Protein AF-A0A536BND8-F1 (afdb_monomer_lite)

pLDDT: mean 72.87, std 22.71, range [22.86, 95.06]

Sequence (206 aa):
MTRAHMMKAPVQRLLGGPPIAAGMESFAEHLARLGPAPRGNAAMISTLEASGLLGRGGAGFPVGRKWRAVAERSDARAVVLVNGAEGEPLSAKDRTLMTARPHLVLDGALLAAQSVGAEEVVLYVGSAHSGARAALSRAMAERSSTGESASWTRRPAMSPARRPPRFTLSLRRTHDRPHGRRGRSSAEFAVSRRSCRTSRPSPMRR

Radius of gyration: 19.87 Å; chains: 1; bounding box: 65×42×68 Å

Secondary structure (DSSP, 8-state):
-------------TT-SS-GGG-SPPHHHHHHHH-SPPPP-HHHHHHHHHTTPBPTTTT--BHHHHHHHHHT-SSS--EEEEEE---STT--HHHHHHHH-HHHHHHHHHHHHHHHT-SEEEEEE-TT-HHHHHHHHHHHHHHHTTT-SEEEEEEPPSSSSS---EEEEEE--SS---------------S-------PPPPPPP-

Structure (mmCIF, N/CA/C/O backbone):
data_AF-A0A536BND8-F1
#
_entry.id   AF-A0A536BND8-F1
#
loop_
_atom_site.group_PDB
_atom_site.id
_atom_site.type_symbol
_atom_site.label_atom_id
_atom_site.label_alt_id
_atom_site.label_comp_id
_atom_site.label_asym_id
_atom_site.label_entity_id
_atom_site.label_seq_id
_atom_site.pdbx_PDB_ins_code
_atom_site.Cartn_x
_atom_site.Cartn_y
_atom_site.Cartn_z
_atom_site.occupancy
_atom_site.B_iso_or_equiv
_atom_site.auth_seq_id
_atom_site.auth_comp_id
_atom_site.auth_asym_id
_atom_site.auth_atom_id
_atom_site.pdbx_PDB_model_num
ATOM 1 N N . MET A 1 1 ? -36.341 -21.657 -4.578 1.00 38.66 1 MET A N 1
ATOM 2 C CA . MET A 1 1 ? -35.268 -20.930 -3.863 1.00 38.66 1 MET A CA 1
ATOM 3 C C . MET A 1 1 ? -33.925 -21.380 -4.423 1.00 38.66 1 MET A C 1
ATOM 5 O O . MET A 1 1 ? -33.415 -22.414 -4.011 1.00 38.66 1 MET A O 1
ATOM 9 N N . THR A 1 2 ? -33.389 -20.674 -5.419 1.00 33.47 2 THR A N 1
ATOM 10 C CA . THR A 1 2 ? -32.171 -21.097 -6.130 1.00 33.47 2 THR A CA 1
ATOM 11 C C . THR A 1 2 ? -30.975 -20.345 -5.561 1.00 33.47 2 THR A C 1
ATOM 13 O O . THR A 1 2 ? -30.891 -19.123 -5.648 1.00 33.47 2 THR A O 1
ATOM 16 N N . ARG A 1 3 ? -30.073 -21.086 -4.915 1.00 42.88 3 ARG A N 1
ATOM 17 C CA . ARG A 1 3 ? -28.847 -20.588 -4.286 1.00 42.88 3 ARG A CA 1
ATOM 18 C C . ARG A 1 3 ? -27.919 -20.073 -5.391 1.00 42.88 3 ARG A C 1
ATOM 20 O O . ARG A 1 3 ? -27.315 -20.871 -6.102 1.00 42.88 3 ARG A O 1
ATOM 27 N N . ALA A 1 4 ? -27.843 -18.753 -5.562 1.00 44.00 4 ALA A N 1
ATOM 28 C CA . ALA A 1 4 ? -26.928 -18.133 -6.512 1.00 44.00 4 ALA A CA 1
ATOM 29 C C . ALA A 1 4 ? -25.489 -18.526 -6.150 1.00 44.00 4 ALA A C 1
ATOM 31 O O . ALA A 1 4 ? -24.959 -18.135 -5.108 1.00 44.00 4 ALA A O 1
ATOM 32 N N . HIS A 1 5 ? -24.873 -19.346 -7.000 1.00 44.06 5 HIS A N 1
ATOM 33 C CA . HIS A 1 5 ? -23.443 -19.604 -6.973 1.00 44.06 5 HIS A CA 1
ATOM 34 C C . HIS A 1 5 ? -22.754 -18.279 -7.304 1.00 44.06 5 HIS A C 1
ATOM 36 O O . HIS A 1 5 ? -22.688 -17.869 -8.461 1.00 44.06 5 HIS A O 1
ATOM 42 N N . MET A 1 6 ? -22.307 -17.564 -6.273 1.00 47.44 6 MET A N 1
ATOM 43 C CA . MET A 1 6 ? -21.506 -16.358 -6.431 1.00 47.44 6 MET A CA 1
ATOM 44 C C . MET A 1 6 ? -20.176 -16.801 -7.045 1.00 47.44 6 MET A C 1
ATOM 46 O O . MET A 1 6 ? -19.305 -17.325 -6.349 1.00 47.44 6 MET A O 1
ATOM 50 N N . MET A 1 7 ? -20.068 -16.691 -8.371 1.00 40.56 7 MET A N 1
ATOM 51 C CA . MET A 1 7 ? -18.851 -16.972 -9.124 1.00 40.56 7 MET A CA 1
ATOM 52 C C . MET A 1 7 ? -17.710 -16.200 -8.462 1.00 40.56 7 MET A C 1
ATOM 54 O O . MET A 1 7 ? -17.709 -14.969 -8.429 1.00 40.56 7 MET A O 1
ATOM 58 N N . LYS A 1 8 ? -16.773 -16.928 -7.851 1.00 48.09 8 LYS A N 1
ATOM 59 C CA . LYS A 1 8 ? -15.616 -16.339 -7.179 1.00 48.09 8 LYS A CA 1
ATOM 60 C C . LYS A 1 8 ? -14.780 -15.685 -8.276 1.00 48.09 8 LYS A C 1
ATOM 62 O O . LYS A 1 8 ? -14.192 -16.394 -9.089 1.00 48.09 8 LYS A O 1
ATOM 67 N N . ALA A 1 9 ? -14.789 -14.352 -8.341 1.00 54.09 9 ALA A N 1
ATOM 68 C CA . ALA A 1 9 ? -13.999 -13.615 -9.321 1.00 54.09 9 ALA A CA 1
ATOM 69 C C . ALA A 1 9 ? -12.544 -14.128 -9.299 1.00 54.09 9 ALA A C 1
ATOM 71 O O . ALA A 1 9 ? -12.023 -14.412 -8.211 1.00 54.09 9 ALA A O 1
ATOM 72 N N . PRO A 1 10 ? -11.895 -14.296 -10.466 1.00 56.75 10 PRO A N 1
ATOM 73 C CA . PRO A 1 10 ? -10.545 -14.835 -10.524 1.00 56.75 10 PRO A CA 1
ATOM 74 C C . PRO A 1 10 ? -9.618 -13.988 -9.651 1.00 56.75 10 PRO A C 1
ATOM 76 O O . PRO A 1 10 ? -9.631 -12.757 -9.708 1.00 56.75 10 PRO A O 1
ATOM 79 N N . VAL A 1 11 ? -8.820 -14.655 -8.813 1.00 60.88 11 VAL A N 1
ATOM 80 C CA . VAL A 1 11 ? -7.883 -13.978 -7.914 1.00 60.88 11 VAL A CA 1
ATOM 81 C C . VAL A 1 11 ? -6.826 -13.284 -8.768 1.00 60.88 11 VAL A C 1
ATOM 83 O O . VAL A 1 11 ? -5.919 -13.931 -9.296 1.00 60.88 11 VAL A O 1
ATOM 86 N N . GLN A 1 12 ? -6.934 -11.963 -8.907 1.00 71.75 12 GLN A N 1
ATOM 87 C CA . GLN A 1 12 ? -5.897 -11.182 -9.566 1.00 71.75 12 GLN A CA 1
ATOM 88 C C . GLN A 1 12 ? -4.603 -11.261 -8.751 1.00 71.75 12 GLN A C 1
ATOM 90 O O . GLN A 1 12 ? -4.571 -10.984 -7.549 1.00 71.75 12 GLN A O 1
ATOM 95 N N . ARG A 1 13 ? -3.512 -11.659 -9.411 1.00 83.19 13 ARG A N 1
ATOM 96 C CA . ARG A 1 13 ? -2.185 -11.683 -8.791 1.00 83.19 13 ARG A CA 1
ATOM 97 C C . ARG A 1 13 ? -1.705 -10.249 -8.583 1.00 83.19 13 ARG A C 1
ATOM 99 O O . ARG A 1 13 ? -1.825 -9.426 -9.484 1.00 83.19 13 ARG A O 1
ATOM 106 N N . LEU A 1 14 ? -1.084 -9.974 -7.432 1.00 82.31 14 LEU A N 1
ATOM 107 C CA . LEU A 1 14 ? -0.553 -8.640 -7.104 1.00 82.31 14 LEU A CA 1
ATOM 108 C C . LEU A 1 14 ? 0.469 -8.137 -8.134 1.00 82.31 14 LEU A C 1
ATOM 110 O O . LEU A 1 14 ? 0.527 -6.946 -8.406 1.00 82.31 14 LEU A O 1
ATOM 114 N N . LEU A 1 15 ? 1.249 -9.055 -8.713 1.00 84.19 15 LEU A N 1
ATOM 115 C C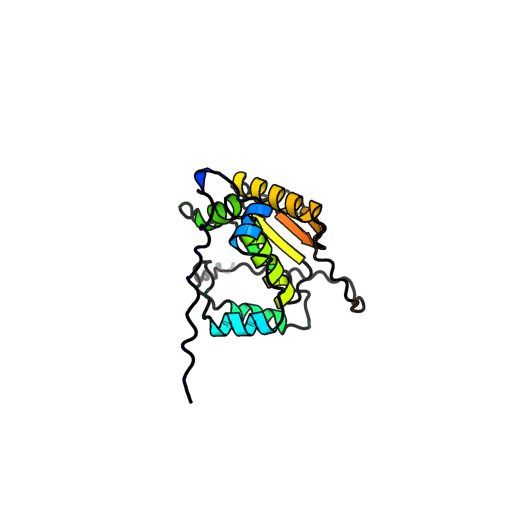A . LEU A 1 15 ? 2.223 -8.776 -9.772 1.00 84.19 15 LEU A CA 1
ATOM 116 C C . LEU A 1 15 ? 1.681 -9.079 -11.180 1.00 84.19 15 LEU A C 1
ATOM 118 O O . LEU A 1 15 ? 2.457 -9.181 -12.124 1.00 84.19 15 LEU A O 1
ATOM 122 N N . GLY A 1 16 ? 0.363 -9.243 -11.336 1.00 82.00 16 GLY A N 1
ATOM 123 C CA . GLY A 1 16 ? -0.272 -9.295 -12.655 1.00 82.00 16 GLY A CA 1
ATOM 124 C C . GLY A 1 16 ? -0.124 -7.968 -13.411 1.00 82.00 16 GLY A C 1
ATOM 125 O O . GLY A 1 16 ? 0.305 -6.964 -12.838 1.00 82.00 16 GLY A O 1
ATOM 126 N N . GLY A 1 17 ? -0.460 -7.954 -14.701 1.00 81.62 17 GLY A N 1
ATOM 127 C CA . GLY A 1 17 ? -0.286 -6.787 -15.579 1.00 81.62 17 GLY A CA 1
ATOM 128 C C . GLY A 1 17 ? 0.979 -6.867 -16.446 1.00 81.62 17 GLY A C 1
ATOM 129 O O . GLY A 1 17 ? 1.447 -7.981 -16.695 1.00 81.62 17 GLY A O 1
ATOM 130 N N . PRO A 1 18 ? 1.530 -5.724 -16.905 1.00 81.94 18 PRO A N 1
ATOM 131 C CA . PRO A 1 18 ? 2.700 -5.687 -17.788 1.00 81.94 18 PRO A CA 1
ATOM 132 C C . PRO A 1 18 ? 3.888 -6.488 -17.229 1.00 81.94 18 PRO A C 1
ATOM 134 O O . PRO A 1 18 ? 4.050 -6.542 -16.009 1.00 81.94 18 PRO A O 1
ATOM 137 N N . PRO A 1 19 ? 4.752 -7.101 -18.053 1.00 84.88 19 PRO A N 1
ATOM 138 C CA . PRO A 1 19 ? 5.919 -7.823 -17.547 1.00 84.88 19 PRO A CA 1
ATOM 139 C C . PRO A 1 19 ? 6.717 -6.971 -16.552 1.00 84.88 19 PRO A C 1
ATOM 141 O O . PRO A 1 19 ? 6.944 -5.794 -16.802 1.00 84.88 19 PRO A O 1
ATOM 144 N N . ILE A 1 20 ? 7.181 -7.546 -15.435 1.00 84.75 20 ILE A N 1
ATOM 145 C CA . ILE A 1 20 ? 7.978 -6.797 -14.437 1.00 84.75 20 ILE A CA 1
ATOM 146 C C . ILE A 1 20 ? 9.221 -6.164 -15.091 1.00 84.75 20 ILE A C 1
ATOM 148 O O . ILE A 1 20 ? 9.635 -5.072 -14.712 1.00 84.75 20 ILE A O 1
ATOM 152 N N . ALA A 1 21 ? 9.773 -6.823 -16.116 1.00 84.25 21 ALA A N 1
ATOM 153 C CA . ALA A 1 21 ? 10.887 -6.324 -16.918 1.00 84.25 21 ALA A CA 1
ATOM 154 C C . ALA A 1 21 ? 10.562 -5.048 -17.721 1.00 84.25 21 ALA A C 1
ATOM 156 O O . ALA A 1 21 ? 11.474 -4.286 -18.018 1.00 84.25 21 ALA A O 1
ATOM 157 N N . ALA A 1 22 ? 9.286 -4.785 -18.032 1.00 83.94 22 ALA A N 1
ATOM 158 C CA . ALA A 1 22 ? 8.846 -3.541 -18.669 1.00 83.94 22 ALA A CA 1
ATOM 159 C C . ALA A 1 22 ? 8.885 -2.338 -17.704 1.00 83.94 22 ALA A C 1
ATOM 161 O O . ALA A 1 22 ? 8.749 -1.194 -18.128 1.00 83.94 22 ALA A O 1
ATOM 162 N N . GLY A 1 23 ? 9.112 -2.589 -16.410 1.00 87.00 23 GLY A N 1
ATOM 163 C CA . GLY A 1 23 ? 9.270 -1.568 -15.388 1.00 87.00 23 GLY A CA 1
ATOM 164 C C . GLY A 1 23 ? 7.995 -1.296 -14.594 1.00 87.00 23 GLY A C 1
ATOM 165 O O . GLY A 1 23 ? 7.163 -2.176 -14.357 1.00 87.00 23 GLY A O 1
ATOM 166 N N . MET A 1 24 ? 7.902 -0.064 -14.097 1.00 92.56 24 MET A N 1
ATOM 167 C CA . MET A 1 24 ? 6.784 0.413 -13.288 1.00 92.56 24 MET A CA 1
ATOM 168 C C . MET A 1 24 ? 5.509 0.504 -14.137 1.00 92.56 24 MET A C 1
ATOM 170 O O . MET A 1 24 ? 5.522 1.153 -15.176 1.00 92.56 24 MET A O 1
ATOM 174 N N . GLU A 1 25 ? 4.410 -0.077 -13.656 1.00 94.19 25 GLU A N 1
ATOM 175 C CA . GLU A 1 25 ? 3.068 0.164 -14.206 1.00 94.19 25 GLU A CA 1
ATOM 176 C C . GLU A 1 25 ? 2.694 1.641 -14.034 1.00 94.19 25 GLU A C 1
ATOM 178 O O . GLU A 1 25 ? 2.747 2.153 -12.913 1.00 94.19 25 GLU A O 1
ATOM 183 N N . SER A 1 26 ? 2.316 2.306 -15.127 1.00 94.44 26 SER A N 1
ATOM 184 C CA . SER A 1 26 ? 1.811 3.683 -15.114 1.00 94.44 26 SER A CA 1
ATOM 185 C C . SER A 1 26 ? 0.396 3.768 -14.545 1.00 94.44 26 SER A C 1
ATOM 187 O O . SER A 1 26 ? -0.341 2.777 -14.492 1.00 94.44 26 SER A O 1
ATOM 189 N N . PHE A 1 27 ? -0.035 4.970 -14.159 1.00 93.88 27 PHE A N 1
ATOM 190 C CA . PHE A 1 27 ? -1.378 5.148 -13.611 1.00 93.88 27 PHE A CA 1
ATOM 191 C C . PHE A 1 27 ? -2.484 4.789 -14.615 1.00 93.88 27 PHE A C 1
ATOM 193 O O . PHE A 1 27 ? -3.493 4.197 -14.236 1.00 93.88 27 PHE A O 1
ATOM 200 N N . ALA A 1 28 ? -2.283 5.082 -15.902 1.00 92.69 28 ALA A N 1
ATOM 201 C CA . ALA A 1 28 ? -3.243 4.746 -16.950 1.00 92.69 28 ALA A CA 1
ATOM 202 C C . ALA A 1 28 ? -3.387 3.225 -17.134 1.00 92.69 28 ALA A C 1
ATOM 204 O O . ALA A 1 28 ? -4.504 2.713 -17.162 1.00 92.69 2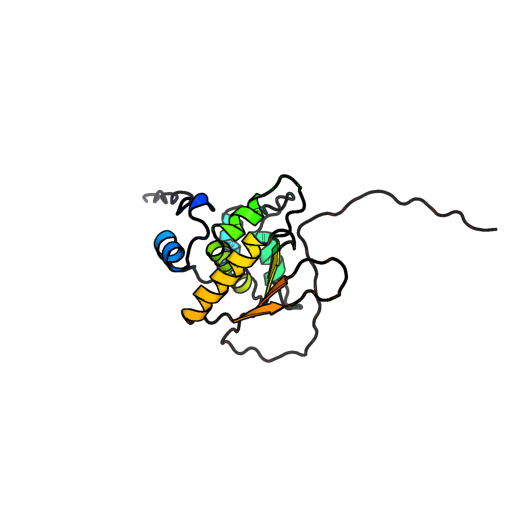8 ALA A O 1
ATOM 205 N N . GLU A 1 29 ? -2.272 2.490 -17.192 1.00 93.06 29 GLU A N 1
ATOM 206 C CA . GLU A 1 29 ? -2.282 1.021 -17.284 1.00 93.06 29 GLU A CA 1
ATOM 207 C C . GLU A 1 29 ? -2.912 0.383 -16.045 1.00 93.06 29 GLU A C 1
ATOM 209 O O . GLU A 1 29 ? -3.678 -0.576 -16.144 1.00 93.06 29 GLU A O 1
ATOM 214 N N . HIS A 1 30 ? -2.624 0.946 -14.872 1.00 93.69 30 HIS A N 1
ATOM 215 C CA . HIS A 1 30 ? -3.216 0.524 -13.615 1.00 93.69 30 HIS A CA 1
ATOM 216 C C . HIS A 1 30 ? -4.748 0.632 -13.637 1.00 93.69 30 HIS A C 1
ATOM 218 O O . HIS A 1 30 ? -5.438 -0.340 -13.321 1.00 93.69 30 HIS A O 1
ATOM 224 N N . LEU A 1 31 ? -5.278 1.784 -14.061 1.00 92.56 31 LEU A N 1
ATOM 225 C CA . LEU A 1 31 ? -6.719 2.007 -14.197 1.00 92.56 31 LEU A CA 1
ATOM 226 C C . LEU A 1 31 ? -7.336 1.121 -15.281 1.00 92.56 31 LEU A C 1
ATOM 228 O O . LEU A 1 31 ? -8.421 0.587 -15.076 1.00 92.56 31 LEU A O 1
ATOM 232 N N . ALA A 1 32 ? -6.650 0.911 -16.405 1.00 91.94 32 ALA A N 1
ATOM 233 C CA . ALA A 1 32 ? -7.122 0.004 -17.448 1.00 91.94 32 ALA A CA 1
ATOM 234 C C . ALA A 1 32 ? -7.232 -1.446 -16.942 1.00 91.94 32 ALA A C 1
ATOM 236 O O . ALA A 1 32 ? -8.139 -2.176 -17.333 1.00 91.94 32 ALA A O 1
ATOM 237 N N . ARG A 1 33 ? -6.327 -1.866 -16.046 1.00 90.38 33 ARG A N 1
ATOM 238 C CA . ARG A 1 33 ? -6.286 -3.233 -15.510 1.00 90.38 33 ARG A CA 1
ATOM 239 C C . ARG A 1 33 ? -7.238 -3.476 -14.339 1.00 90.38 33 ARG A C 1
ATOM 241 O O . ARG A 1 33 ? -7.814 -4.560 -14.246 1.00 90.38 33 ARG A O 1
ATOM 248 N N . LEU A 1 34 ? -7.325 -2.534 -13.402 1.00 91.06 34 LEU A N 1
ATOM 249 C CA . LEU A 1 34 ? -8.044 -2.703 -12.132 1.00 91.06 34 LEU A CA 1
ATOM 250 C C . LEU A 1 34 ? -9.276 -1.809 -11.990 1.00 91.06 34 LEU A C 1
ATOM 252 O O . LEU A 1 34 ? -10.081 -2.035 -11.087 1.00 91.06 34 LEU A O 1
ATOM 256 N N . GLY A 1 35 ? -9.438 -0.825 -12.870 1.00 91.62 35 GLY A N 1
ATOM 257 C CA . GLY A 1 35 ? -10.399 0.251 -12.685 1.00 91.62 35 GLY A CA 1
ATOM 258 C C . GLY A 1 35 ? -9.979 1.225 -11.577 1.00 91.62 35 GLY A C 1
ATOM 259 O O . GLY A 1 35 ? -8.900 1.098 -10.990 1.00 91.62 35 GLY A O 1
ATOM 260 N N . PRO A 1 36 ? -10.824 2.225 -11.280 1.00 90.00 36 PRO A N 1
ATOM 261 C CA . PRO A 1 36 ? -10.612 3.103 -10.139 1.00 90.00 36 PRO A CA 1
ATOM 262 C C . PRO A 1 36 ? -10.720 2.319 -8.828 1.00 90.00 36 PRO A C 1
ATOM 264 O O . PRO A 1 36 ? -11.582 1.451 -8.669 1.00 90.00 36 PRO A O 1
ATOM 267 N N . ALA A 1 37 ? -9.877 2.667 -7.858 1.00 87.50 37 ALA A N 1
ATOM 268 C CA . ALA A 1 37 ? -9.948 2.068 -6.536 1.00 87.50 37 ALA A CA 1
ATOM 269 C C . ALA A 1 37 ? -11.317 2.326 -5.880 1.00 87.50 37 ALA A C 1
ATOM 271 O O . ALA A 1 37 ? -11.857 3.436 -5.981 1.00 87.50 37 ALA A O 1
ATOM 272 N N . PRO A 1 38 ? -11.877 1.341 -5.156 1.00 87.25 38 PRO A N 1
ATOM 273 C CA . PRO A 1 38 ? -13.058 1.590 -4.348 1.00 87.25 38 PRO A CA 1
ATOM 274 C C . PRO A 1 38 ? -12.753 2.638 -3.268 1.00 87.25 38 PRO A C 1
ATOM 276 O O . PRO A 1 38 ? -11.603 2.864 -2.890 1.00 87.25 38 PRO A O 1
ATOM 279 N N . ARG A 1 39 ? -13.794 3.274 -2.728 1.00 85.31 39 ARG A N 1
ATOM 280 C CA . ARG A 1 39 ? -13.649 4.140 -1.550 1.00 85.31 39 ARG A CA 1
ATOM 281 C C . ARG A 1 39 ? -13.641 3.292 -0.281 1.00 85.31 39 ARG A C 1
ATOM 283 O O . ARG A 1 39 ? -14.488 2.417 -0.110 1.00 85.31 39 ARG A O 1
ATOM 290 N N . GLY A 1 40 ? -12.696 3.560 0.613 1.00 85.06 40 GLY A N 1
ATOM 291 C CA . GLY A 1 40 ? -12.620 2.901 1.912 1.00 85.06 40 GLY A CA 1
ATOM 292 C C . GLY A 1 40 ? -13.705 3.431 2.846 1.00 85.06 40 GLY A C 1
ATOM 293 O O . GLY A 1 40 ? -14.019 4.620 2.854 1.00 85.06 40 GLY A O 1
ATOM 294 N N . ASN A 1 41 ? -14.295 2.544 3.637 1.00 88.25 41 ASN A N 1
ATOM 295 C CA . ASN A 1 41 ? -15.328 2.874 4.614 1.00 88.25 41 ASN A CA 1
ATOM 296 C C . ASN A 1 41 ? -15.319 1.838 5.749 1.00 88.25 41 ASN A C 1
ATOM 298 O O . ASN A 1 41 ? -14.576 0.858 5.699 1.00 88.25 41 ASN A O 1
ATOM 302 N N . ALA A 1 42 ? -16.157 2.031 6.768 1.00 86.81 42 ALA A N 1
ATOM 303 C CA . ALA A 1 42 ? -16.244 1.090 7.885 1.00 86.81 42 ALA A CA 1
ATOM 304 C C . ALA A 1 42 ? -16.632 -0.337 7.439 1.00 86.81 42 ALA A C 1
ATOM 306 O O . ALA A 1 42 ? -16.134 -1.310 8.002 1.00 86.81 42 ALA A O 1
ATOM 307 N N . ALA A 1 43 ? -17.449 -0.481 6.386 1.00 91.94 43 ALA A N 1
ATOM 308 C CA . ALA A 1 43 ? -17.850 -1.788 5.861 1.00 91.94 43 ALA A CA 1
ATOM 309 C C . ALA A 1 43 ? -16.669 -2.586 5.276 1.00 91.94 43 ALA A C 1
ATOM 311 O O . ALA A 1 43 ? -16.686 -3.816 5.318 1.00 91.94 43 ALA A O 1
ATOM 312 N N . MET A 1 44 ? -15.601 -1.916 4.822 1.00 93.25 44 MET A N 1
ATOM 313 C CA . MET A 1 44 ? -14.358 -2.570 4.395 1.00 93.25 44 MET A CA 1
ATOM 314 C C . MET A 1 44 ? -13.755 -3.444 5.501 1.00 93.25 44 MET A C 1
ATOM 316 O O . MET A 1 44 ? -13.217 -4.512 5.217 1.00 93.25 44 MET A O 1
ATOM 320 N N . ILE A 1 45 ? -13.862 -3.029 6.768 1.00 93.12 45 ILE A N 1
ATOM 321 C CA . ILE A 1 45 ? -13.333 -3.797 7.904 1.00 93.12 45 ILE A CA 1
ATOM 322 C C . ILE A 1 45 ? -14.070 -5.133 8.021 1.00 93.12 45 ILE A C 1
ATOM 324 O O . ILE A 1 45 ? -13.430 -6.176 8.141 1.00 93.12 45 ILE A O 1
ATOM 328 N N . SER A 1 46 ? -15.399 -5.119 7.908 1.00 93.81 46 SER A N 1
ATOM 329 C CA . SER A 1 46 ? -16.215 -6.338 7.917 1.00 93.81 46 SER A CA 1
ATOM 330 C C . SER A 1 46 ? -15.885 -7.255 6.737 1.00 93.81 46 SER A C 1
ATOM 332 O O . SER A 1 46 ? -15.729 -8.460 6.924 1.00 93.81 46 SER A O 1
ATOM 334 N N . THR A 1 47 ? -15.678 -6.695 5.541 1.00 93.94 47 THR A N 1
ATOM 335 C CA . THR A 1 47 ? -15.220 -7.456 4.365 1.00 93.94 47 THR A CA 1
ATOM 336 C C . THR A 1 47 ? -13.859 -8.115 4.606 1.00 93.94 47 THR A C 1
ATOM 338 O O . THR A 1 47 ? -13.665 -9.286 4.276 1.00 93.94 47 THR A O 1
ATOM 341 N N . LEU A 1 48 ? -12.911 -7.396 5.216 1.00 93.44 48 LEU A N 1
ATOM 342 C CA . LEU A 1 48 ? -11.579 -7.920 5.528 1.00 93.44 48 LEU A CA 1
ATOM 343 C C . LEU A 1 48 ? -11.628 -9.068 6.534 1.00 93.44 48 LEU A C 1
ATOM 345 O O . LEU A 1 48 ? -10.879 -10.034 6.392 1.00 93.44 48 LEU A O 1
ATOM 349 N N . GLU A 1 49 ? -12.508 -9.002 7.525 1.00 93.88 49 GLU A N 1
ATOM 350 C CA . GLU A 1 49 ? -12.693 -10.101 8.469 1.00 93.88 49 GLU A CA 1
ATOM 351 C C . GLU A 1 49 ? -13.347 -11.318 7.836 1.00 93.88 49 GLU A C 1
ATOM 353 O O . GLU A 1 49 ? -12.826 -12.421 7.992 1.00 93.88 49 GLU A O 1
ATOM 358 N N . ALA A 1 50 ? -14.415 -11.118 7.060 1.00 94.94 50 ALA A N 1
ATOM 359 C CA . ALA A 1 50 ? -15.069 -12.196 6.327 1.00 94.94 50 ALA A CA 1
ATOM 360 C C . ALA A 1 50 ? -14.111 -12.883 5.336 1.00 94.94 50 ALA A C 1
ATOM 362 O O . ALA A 1 50 ? -14.220 -14.082 5.093 1.00 94.94 50 ALA A O 1
ATOM 363 N N . SER A 1 51 ? -13.141 -12.142 4.786 1.00 93.88 51 SER A N 1
ATOM 364 C CA . SER A 1 51 ? -12.132 -12.692 3.874 1.00 93.88 51 SER A CA 1
ATOM 365 C C . SER A 1 51 ? -11.078 -13.573 4.554 1.00 93.88 51 SER A C 1
ATOM 367 O O . SER A 1 51 ? -10.379 -14.318 3.869 1.00 93.88 51 SER A O 1
ATOM 369 N N . GLY A 1 52 ? -10.905 -13.459 5.877 1.00 92.62 52 GLY A N 1
ATOM 370 C CA . GLY A 1 52 ? -9.829 -14.140 6.601 1.00 92.62 52 GLY A CA 1
ATOM 371 C C . GLY A 1 52 ? -8.4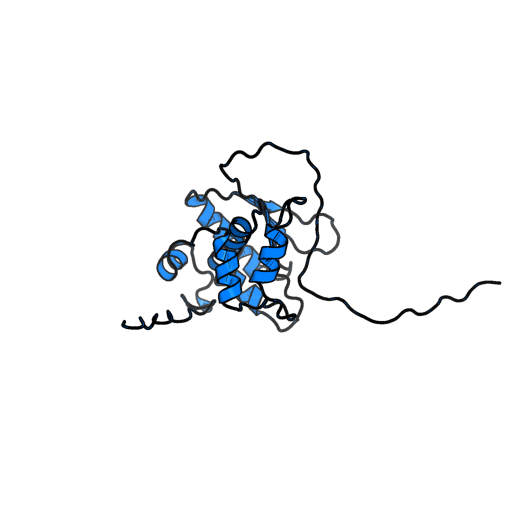18 -13.653 6.239 1.00 92.62 52 GLY A C 1
ATOM 372 O O . GLY A 1 52 ? -7.447 -14.379 6.450 1.00 92.62 52 GLY A O 1
ATOM 373 N N . LEU A 1 53 ? -8.269 -12.445 5.674 1.00 92.00 53 LEU A N 1
ATOM 374 C CA . LEU A 1 53 ? -6.971 -11.937 5.227 1.00 92.00 53 LEU A CA 1
ATOM 375 C C . LEU A 1 53 ? -5.975 -11.828 6.391 1.00 92.00 53 LEU A C 1
ATOM 377 O O . LEU A 1 53 ? -6.197 -11.107 7.367 1.00 92.00 53 LEU A O 1
ATOM 381 N N . LEU A 1 54 ? -4.827 -12.489 6.237 1.00 92.06 54 LEU A N 1
ATOM 382 C CA . LEU A 1 54 ? -3.727 -12.458 7.199 1.00 92.06 54 LEU A CA 1
ATOM 383 C C . LEU A 1 54 ? -2.627 -11.477 6.778 1.00 92.06 54 LEU A C 1
ATOM 385 O O . LEU A 1 54 ? -2.316 -11.310 5.593 1.00 92.06 54 LEU A O 1
ATOM 389 N N . GLY A 1 55 ? -1.991 -10.855 7.769 1.00 87.00 55 GLY A N 1
ATOM 390 C CA . GLY A 1 55 ? -0.852 -9.968 7.566 1.00 87.00 55 GLY A CA 1
ATOM 391 C C . GLY A 1 55 ? 0.372 -10.702 7.005 1.00 87.00 55 GLY A C 1
ATOM 392 O O . GLY A 1 55 ? 0.760 -11.763 7.487 1.00 87.00 55 GLY A O 1
ATOM 393 N N . ARG A 1 56 ? 1.040 -10.093 6.016 1.00 85.56 56 ARG A N 1
ATOM 394 C CA . ARG A 1 56 ? 2.187 -10.682 5.290 1.00 85.56 56 ARG A CA 1
ATOM 395 C C . ARG A 1 56 ? 3.565 -10.425 5.928 1.00 85.56 56 ARG A C 1
ATOM 397 O O . ARG A 1 56 ? 4.589 -10.758 5.333 1.00 85.56 56 ARG A O 1
ATOM 404 N N . GLY A 1 57 ? 3.592 -9.873 7.144 1.00 74.06 57 GLY A N 1
ATOM 405 C CA . GLY A 1 57 ? 4.805 -9.538 7.909 1.00 74.06 57 GLY A CA 1
ATOM 406 C C . GLY A 1 57 ? 5.347 -10.659 8.809 1.00 74.06 57 GLY A C 1
ATOM 407 O O . GLY A 1 57 ? 6.054 -10.373 9.766 1.00 74.06 57 GLY A O 1
ATOM 408 N N . GLY A 1 58 ? 4.963 -11.918 8.571 1.00 75.81 58 GLY A N 1
ATOM 409 C CA . GLY A 1 58 ? 5.485 -13.096 9.284 1.00 75.81 58 GLY A CA 1
ATOM 410 C C . GLY A 1 58 ? 4.683 -13.543 10.512 1.00 75.81 58 GLY A C 1
ATOM 411 O O . GLY A 1 58 ? 4.639 -14.730 10.795 1.00 75.81 58 GLY A O 1
ATOM 412 N N . ALA A 1 59 ? 3.978 -12.636 11.197 1.00 81.69 59 ALA A N 1
ATOM 413 C CA . ALA A 1 59 ? 3.141 -12.992 12.355 1.00 81.69 59 ALA A CA 1
ATOM 414 C C . ALA A 1 59 ? 1.734 -13.507 11.990 1.00 81.69 59 ALA A C 1
ATOM 416 O O . ALA A 1 59 ? 1.003 -13.949 12.869 1.00 81.69 59 ALA A O 1
ATOM 417 N N . GLY A 1 60 ? 1.31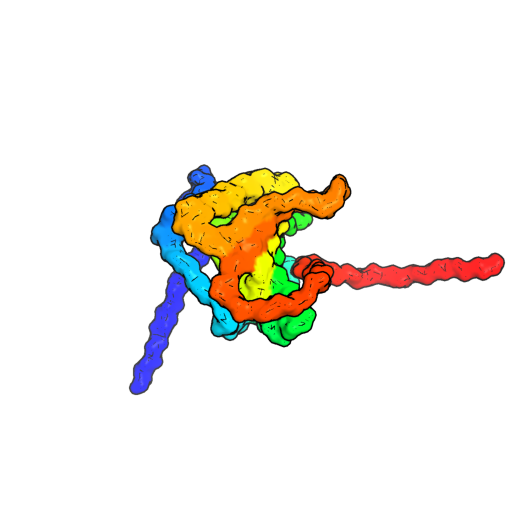2 -13.379 10.725 1.00 84.50 60 GLY A N 1
ATOM 418 C CA . GLY A 1 60 ? 0.013 -13.881 10.261 1.00 84.50 60 GLY A CA 1
ATOM 419 C C . GLY A 1 60 ? -1.211 -13.266 10.953 1.00 84.50 60 GLY A C 1
ATOM 420 O O . GLY A 1 60 ? -2.273 -13.870 10.944 1.00 84.50 60 GLY A O 1
ATOM 421 N N . PHE A 1 61 ? -1.094 -12.085 11.567 1.00 89.81 61 PHE A N 1
ATOM 422 C CA . PHE A 1 61 ? -2.201 -11.492 12.325 1.00 89.81 61 PHE A CA 1
ATOM 423 C C . PHE A 1 61 ? -3.388 -11.119 11.406 1.00 89.81 61 PHE A C 1
ATOM 425 O O . PHE A 1 61 ? -3.139 -10.521 10.352 1.00 89.81 61 PHE A O 1
ATOM 432 N N . PRO A 1 62 ? -4.654 -11.398 11.784 1.00 94.56 62 PRO A N 1
ATOM 433 C CA . PRO A 1 62 ? -5.826 -11.049 10.976 1.00 94.56 62 PRO A CA 1
ATOM 434 C C . PRO A 1 62 ? -5.938 -9.541 10.717 1.00 94.56 62 PRO A C 1
ATOM 436 O O . PRO A 1 62 ? -5.992 -8.732 11.648 1.00 94.56 62 PRO A O 1
ATOM 439 N N . VAL A 1 63 ? -5.987 -9.150 9.442 1.00 94.06 63 VAL A N 1
ATOM 440 C CA . VAL A 1 63 ? -5.968 -7.739 9.027 1.00 94.06 63 VAL A CA 1
ATOM 441 C C . VAL A 1 63 ? -7.230 -7.010 9.481 1.00 94.06 63 VAL A C 1
ATOM 443 O O . VAL A 1 63 ? -7.121 -5.925 10.049 1.00 94.06 63 VAL A O 1
ATOM 446 N N . GLY A 1 64 ? -8.406 -7.621 9.302 1.00 93.31 64 GLY A N 1
ATOM 447 C CA . GLY A 1 64 ? -9.684 -7.016 9.688 1.00 93.31 64 GLY A CA 1
ATOM 448 C C . GLY A 1 64 ? -9.762 -6.694 11.184 1.00 93.31 64 GLY A C 1
ATOM 449 O O . GLY A 1 64 ? -10.007 -5.546 11.548 1.00 93.31 64 GLY A O 1
ATOM 450 N N . ARG A 1 65 ? -9.380 -7.645 12.052 1.00 93.69 65 ARG A N 1
ATOM 451 C CA . ARG A 1 65 ? -9.322 -7.432 13.510 1.00 93.69 65 ARG A CA 1
ATOM 452 C C . ARG A 1 65 ? -8.373 -6.294 13.891 1.00 93.69 65 ARG A C 1
ATOM 454 O O . ARG A 1 65 ? -8.670 -5.508 14.787 1.00 93.69 65 ARG A O 1
ATOM 461 N N . LYS A 1 66 ? -7.224 -6.193 13.211 1.00 91.94 66 LYS A N 1
ATOM 462 C CA . LYS A 1 66 ? -6.269 -5.098 13.431 1.00 91.94 66 LYS A CA 1
ATOM 463 C C . LYS A 1 66 ? -6.888 -3.748 13.067 1.00 91.94 66 LYS A C 1
ATOM 465 O O . LYS A 1 66 ? -6.701 -2.787 13.803 1.00 91.94 66 LYS A O 1
ATOM 470 N N . TRP A 1 67 ? -7.584 -3.670 11.936 1.00 94.19 67 TRP A N 1
ATOM 471 C CA . TRP A 1 67 ? -8.207 -2.428 11.479 1.00 94.19 67 TRP A CA 1
ATOM 472 C C . TRP A 1 67 ? -9.372 -2.019 12.375 1.00 94.19 67 TRP A C 1
ATOM 474 O O . TRP A 1 67 ? -9.457 -0.844 12.721 1.00 94.19 67 TRP A O 1
ATOM 484 N N . ARG A 1 68 ? -10.200 -2.971 12.825 1.00 93.69 68 ARG A N 1
ATOM 485 C CA . ARG A 1 68 ? -11.276 -2.708 13.789 1.00 93.69 68 ARG A CA 1
ATOM 486 C C . ARG A 1 68 ? -10.748 -2.085 15.076 1.00 93.69 68 ARG A C 1
ATOM 488 O O . ARG A 1 68 ? -11.209 -1.020 15.464 1.00 93.69 68 ARG A O 1
ATOM 495 N N . ALA A 1 69 ? -9.716 -2.690 15.663 1.00 91.88 69 ALA A N 1
ATOM 496 C CA . ALA A 1 69 ? -9.113 -2.186 16.894 1.00 91.88 69 ALA A CA 1
ATOM 497 C C . ALA A 1 69 ? -8.566 -0.752 16.761 1.00 91.88 69 ALA A C 1
ATOM 499 O O . ALA A 1 69 ? -8.470 -0.045 17.756 1.00 91.88 69 ALA A O 1
ATOM 500 N N . VAL A 1 70 ? -8.180 -0.318 15.555 1.00 90.88 70 VAL A N 1
ATOM 501 C CA . VAL A 1 70 ? -7.780 1.075 15.300 1.00 90.88 70 VAL A CA 1
ATOM 502 C C . VAL A 1 70 ? -9.003 1.970 15.116 1.00 90.88 70 VAL A C 1
ATOM 504 O O . VAL A 1 70 ? -9.040 3.048 15.694 1.00 90.88 70 VAL A O 1
ATOM 507 N N . ALA A 1 71 ? -9.995 1.533 14.340 1.00 89.19 71 ALA A N 1
ATOM 508 C CA . ALA A 1 71 ? -11.191 2.318 14.043 1.00 89.19 71 ALA A CA 1
ATOM 509 C C . ALA A 1 71 ? -12.065 2.593 15.283 1.00 89.19 71 ALA A C 1
ATOM 511 O O . ALA A 1 71 ? -12.735 3.619 15.340 1.00 89.19 71 ALA A O 1
ATOM 512 N N . GLU A 1 72 ? -12.048 1.697 16.272 1.00 89.88 72 GLU A N 1
ATOM 513 C CA . GLU A 1 72 ? -12.807 1.829 17.525 1.00 89.88 72 GLU A CA 1
ATOM 514 C C . GLU A 1 72 ? -12.116 2.720 18.570 1.00 89.88 72 GLU A C 1
ATOM 516 O O . GLU A 1 72 ? -12.723 3.070 19.583 1.00 89.88 72 GLU A O 1
ATOM 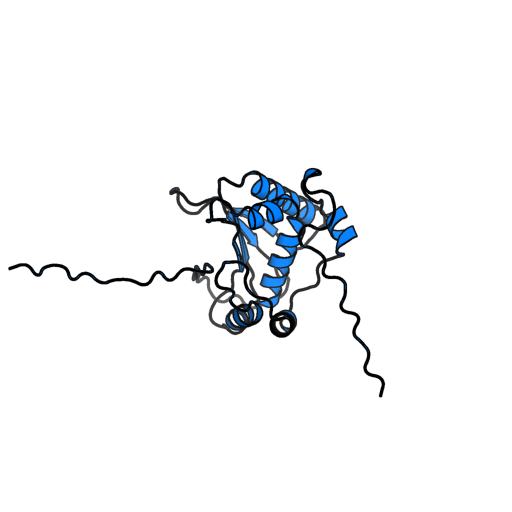521 N N . ARG A 1 73 ? -10.858 3.121 18.345 1.00 87.25 73 ARG A N 1
ATOM 522 C CA . ARG A 1 73 ? -10.150 4.032 19.251 1.00 87.25 73 ARG A CA 1
ATOM 523 C C . ARG A 1 73 ? -10.587 5.470 19.003 1.00 87.25 73 ARG A C 1
ATOM 525 O O . ARG A 1 73 ? -10.288 6.053 17.966 1.00 87.25 73 ARG A O 1
ATOM 532 N N . SER A 1 74 ? -11.280 6.046 19.978 1.00 68.31 74 SER A N 1
ATOM 533 C CA . SER A 1 74 ? -11.777 7.426 19.947 1.00 68.31 74 SER A CA 1
ATOM 534 C C . SER A 1 74 ? -10.753 8.465 20.422 1.00 68.31 74 SER A C 1
ATOM 536 O O . SER A 1 74 ? -10.950 9.661 20.217 1.00 68.31 74 SER A O 1
ATOM 538 N N . ASP A 1 75 ? -9.658 8.027 21.042 1.00 72.69 75 ASP A N 1
ATOM 539 C CA . ASP A 1 75 ? -8.725 8.846 21.821 1.00 72.69 75 ASP A CA 1
ATOM 540 C C . ASP A 1 75 ? -7.447 9.256 21.067 1.00 72.69 75 ASP A C 1
ATOM 542 O O . ASP A 1 75 ? -6.684 10.092 21.553 1.00 72.69 75 ASP A O 1
ATOM 546 N N . ALA A 1 76 ? -7.201 8.711 19.872 1.00 72.12 76 ALA A N 1
ATOM 547 C CA . ALA A 1 76 ? -5.973 8.962 19.122 1.00 72.12 76 ALA A CA 1
ATOM 548 C C . ALA A 1 76 ? -6.216 9.154 17.622 1.00 72.12 76 ALA A C 1
ATOM 550 O O . ALA A 1 76 ? -7.012 8.455 16.997 1.00 72.12 76 ALA A O 1
ATOM 551 N N . ARG A 1 77 ? -5.454 10.068 17.007 1.00 81.69 77 ARG A N 1
ATOM 552 C CA . ARG A 1 77 ? -5.421 10.195 15.544 1.00 81.69 77 ARG A CA 1
ATOM 553 C C . ARG A 1 77 ? -4.727 8.976 14.941 1.00 81.69 77 ARG A C 1
ATOM 555 O O . ARG A 1 77 ? -3.543 8.748 15.190 1.00 81.69 77 ARG A O 1
ATOM 56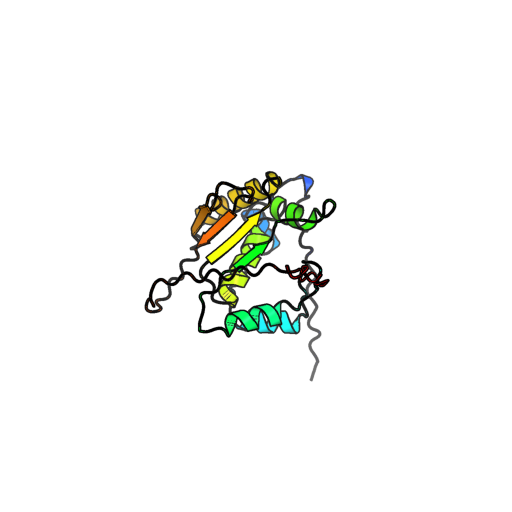2 N N . ALA A 1 78 ? -5.455 8.211 14.135 1.00 87.56 78 ALA A N 1
ATOM 563 C CA . ALA A 1 78 ? -4.897 7.075 13.420 1.00 87.56 78 ALA A CA 1
ATOM 564 C C . ALA A 1 78 ? -3.918 7.533 12.324 1.00 87.56 78 ALA A C 1
ATOM 566 O O . ALA A 1 78 ? -4.159 8.513 11.616 1.00 87.56 78 ALA A O 1
ATOM 567 N N . VAL A 1 79 ? -2.831 6.778 12.160 1.00 89.50 79 VAL A N 1
ATOM 568 C CA . VAL A 1 79 ? -1.869 6.915 11.060 1.00 89.50 79 VAL A CA 1
ATOM 569 C C . VAL A 1 79 ? -1.696 5.547 10.417 1.00 89.50 79 VAL A C 1
ATOM 571 O O . VAL A 1 79 ? -1.513 4.544 11.111 1.00 89.50 79 VAL A O 1
ATOM 574 N N . VAL A 1 80 ? -1.728 5.493 9.088 1.00 91.44 80 VAL A N 1
ATOM 575 C CA . VAL A 1 80 ? -1.435 4.264 8.345 1.00 91.44 80 VAL A CA 1
ATOM 576 C C . VAL A 1 80 ? 0.043 4.229 7.996 1.00 91.44 80 VAL A C 1
ATOM 578 O O . VAL A 1 80 ? 0.534 5.079 7.265 1.00 91.44 80 VAL A O 1
ATOM 581 N N . LEU A 1 81 ? 0.757 3.219 8.484 1.00 90.75 81 LEU A N 1
ATOM 582 C CA . LEU A 1 81 ? 2.152 2.972 8.127 1.00 90.75 81 LEU A CA 1
ATOM 583 C C . LEU A 1 81 ? 2.238 1.823 7.118 1.00 90.75 81 LEU A C 1
ATOM 585 O O . LEU A 1 81 ? 1.995 0.664 7.461 1.00 90.75 81 LEU A O 1
ATOM 589 N N . VAL A 1 82 ? 2.632 2.139 5.889 1.00 90.75 82 VAL A N 1
ATOM 590 C CA . VAL A 1 82 ? 2.974 1.151 4.867 1.00 90.75 82 VAL A CA 1
ATOM 591 C C . VAL A 1 82 ? 4.443 0.786 5.038 1.00 90.75 82 VAL A C 1
ATOM 593 O O . VAL A 1 82 ? 5.338 1.594 4.781 1.00 90.75 82 VAL A O 1
ATOM 596 N N . ASN A 1 83 ? 4.690 -0.435 5.504 1.00 88.06 83 ASN A N 1
ATOM 597 C CA . ASN A 1 83 ? 6.039 -0.925 5.734 1.00 88.06 83 ASN A CA 1
ATOM 598 C C . ASN A 1 83 ? 6.623 -1.545 4.456 1.00 88.06 83 ASN A C 1
ATOM 600 O O . ASN A 1 83 ? 6.177 -2.604 4.030 1.00 88.06 83 ASN A O 1
ATOM 604 N N . GLY A 1 84 ? 7.628 -0.891 3.881 1.00 83.19 84 GLY A N 1
ATOM 605 C CA . GLY A 1 84 ? 8.485 -1.392 2.802 1.00 83.19 84 GLY A CA 1
ATOM 606 C C . GLY A 1 84 ? 9.941 -1.578 3.232 1.00 83.19 84 GLY A C 1
ATOM 607 O O . GLY A 1 84 ? 10.835 -1.636 2.382 1.00 83.19 84 GLY A O 1
ATOM 608 N N . ALA A 1 85 ? 10.211 -1.600 4.542 1.00 75.62 85 ALA A N 1
ATOM 609 C CA . ALA A 1 85 ? 11.503 -2.013 5.063 1.00 75.62 85 ALA A CA 1
ATOM 610 C C . ALA A 1 85 ? 11.536 -3.535 5.135 1.00 75.62 85 ALA A C 1
ATOM 612 O O . ALA A 1 85 ? 11.008 -4.165 6.052 1.00 75.62 85 ALA A O 1
ATOM 613 N N . GLU A 1 86 ? 12.152 -4.105 4.115 1.00 71.25 86 GLU A N 1
ATOM 614 C CA . GLU A 1 86 ? 12.413 -5.527 4.015 1.00 71.25 86 GLU A CA 1
ATOM 615 C C . GLU A 1 86 ? 13.668 -5.830 4.844 1.00 71.25 86 GLU A C 1
ATOM 617 O O . GLU A 1 86 ? 14.759 -5.366 4.524 1.00 71.25 86 GLU A O 1
ATOM 622 N N . GLY A 1 87 ? 13.484 -6.487 5.993 1.00 62.62 87 GLY A N 1
ATOM 623 C CA . GLY A 1 87 ? 14.573 -6.798 6.930 1.00 62.62 87 GLY A CA 1
ATOM 624 C C . GLY A 1 87 ? 15.225 -8.163 6.700 1.00 62.62 87 GLY A C 1
ATOM 625 O O . GLY A 1 87 ? 16.283 -8.426 7.262 1.00 62.62 87 GLY A O 1
ATOM 626 N N . GLU A 1 88 ? 14.599 -9.022 5.893 1.00 68.19 88 GLU A N 1
ATOM 627 C CA . GLU A 1 88 ? 15.106 -10.353 5.550 1.00 68.19 88 GLU A CA 1
ATOM 628 C C . GLU A 1 88 ? 15.937 -10.256 4.256 1.00 68.19 88 GLU A C 1
ATOM 630 O O . GLU A 1 88 ? 15.363 -9.905 3.223 1.00 68.19 88 GLU A O 1
ATOM 635 N N . PRO A 1 89 ? 17.249 -10.574 4.269 1.00 55.25 89 PRO A N 1
ATOM 636 C CA . PRO A 1 89 ? 18.170 -10.312 3.152 1.00 55.25 89 PRO A CA 1
ATOM 637 C C . PRO A 1 89 ? 17.775 -10.912 1.794 1.00 55.25 89 PRO A C 1
ATOM 639 O O . PRO A 1 89 ? 18.210 -10.416 0.759 1.00 55.25 89 PRO A O 1
ATOM 642 N N . LEU A 1 90 ? 16.968 -11.977 1.793 1.00 60.38 90 LEU A N 1
ATOM 643 C CA . LEU A 1 90 ? 16.528 -12.690 0.586 1.00 60.38 90 LEU A CA 1
ATOM 644 C C . LEU A 1 90 ? 15.063 -12.430 0.220 1.00 60.38 90 LEU A C 1
ATOM 646 O O . LEU A 1 90 ? 14.591 -12.890 -0.819 1.00 60.38 90 LEU A O 1
ATOM 650 N N . SER A 1 91 ? 14.323 -11.704 1.059 1.00 73.50 91 SER A N 1
ATOM 651 C CA . SER A 1 91 ? 12.981 -11.269 0.698 1.00 73.50 91 SER A CA 1
ATOM 652 C C . SER A 1 91 ? 13.124 -10.038 -0.196 1.00 73.50 91 SER A C 1
ATOM 654 O O . SER A 1 91 ? 13.785 -9.073 0.177 1.00 73.50 91 SER A O 1
ATOM 656 N N . ALA A 1 92 ? 12.515 -10.082 -1.381 1.00 79.56 92 ALA A N 1
ATOM 657 C CA . ALA A 1 92 ? 12.401 -8.935 -2.288 1.00 79.56 92 ALA A CA 1
ATOM 658 C C . ALA A 1 92 ? 10.940 -8.627 -2.654 1.00 79.56 92 ALA A C 1
ATOM 660 O O . ALA A 1 92 ? 10.675 -7.918 -3.625 1.00 79.56 92 ALA A O 1
ATOM 661 N N . LYS A 1 93 ? 9.970 -9.209 -1.942 1.00 82.94 93 LYS A N 1
ATOM 662 C CA . LYS A 1 93 ? 8.547 -9.182 -2.305 1.00 82.94 93 LYS A CA 1
ATOM 663 C C . LYS A 1 93 ? 7.973 -7.770 -2.191 1.00 82.94 93 LYS A C 1
ATOM 665 O O . LYS A 1 93 ? 7.288 -7.314 -3.105 1.00 82.94 93 LYS A O 1
ATOM 670 N N . ASP A 1 94 ? 8.296 -7.069 -1.104 1.00 85.62 94 ASP A N 1
ATOM 671 C CA . ASP A 1 94 ? 7.726 -5.756 -0.809 1.00 85.62 94 ASP A CA 1
ATOM 672 C C . ASP A 1 94 ? 8.385 -4.714 -1.714 1.00 85.62 94 ASP A C 1
ATOM 674 O O . ASP A 1 94 ? 7.701 -3.902 -2.344 1.00 85.62 94 ASP A O 1
ATOM 678 N N . ARG A 1 95 ? 9.711 -4.810 -1.890 1.00 87.31 95 ARG A N 1
ATOM 679 C CA . ARG A 1 95 ? 10.449 -3.988 -2.852 1.00 87.31 95 ARG A CA 1
ATOM 680 C C . ARG A 1 95 ? 9.968 -4.203 -4.287 1.00 87.31 95 ARG A C 1
ATOM 682 O O . ARG A 1 95 ? 9.764 -3.220 -5.000 1.00 87.31 95 ARG A O 1
ATOM 689 N N . THR A 1 96 ? 9.794 -5.452 -4.719 1.00 89.81 96 THR A N 1
ATOM 690 C CA . THR A 1 96 ? 9.325 -5.780 -6.076 1.00 89.81 96 THR A CA 1
ATOM 691 C C . THR A 1 96 ? 7.933 -5.212 -6.311 1.00 89.81 96 THR A C 1
ATOM 693 O O . THR A 1 96 ? 7.715 -4.546 -7.320 1.00 89.81 96 THR A O 1
ATOM 696 N N . LEU A 1 97 ? 7.013 -5.384 -5.355 1.00 91.00 97 LEU A N 1
ATOM 697 C CA . LEU A 1 97 ? 5.661 -4.841 -5.458 1.00 91.00 97 LEU A CA 1
ATOM 698 C C . LEU A 1 97 ? 5.663 -3.309 -5.546 1.00 91.00 97 LEU A C 1
ATOM 700 O O . LEU A 1 97 ? 5.024 -2.752 -6.432 1.00 91.00 97 LEU A O 1
ATOM 704 N N . MET A 1 98 ? 6.417 -2.626 -4.682 1.00 92.25 98 MET A N 1
ATOM 705 C CA . MET A 1 98 ? 6.512 -1.160 -4.701 1.00 92.25 98 MET A CA 1
ATOM 706 C C . MET A 1 98 ? 7.188 -0.616 -5.964 1.00 92.25 98 MET A C 1
ATOM 708 O O . MET A 1 98 ? 6.888 0.499 -6.377 1.00 92.25 98 MET A O 1
ATOM 712 N N . THR A 1 99 ? 8.099 -1.381 -6.569 1.00 92.88 99 THR A N 1
ATOM 713 C CA . THR A 1 99 ? 8.800 -0.973 -7.796 1.00 92.88 99 THR A CA 1
ATOM 714 C C . THR A 1 99 ? 7.928 -1.185 -9.031 1.00 92.88 99 THR A C 1
ATOM 716 O O . THR A 1 99 ? 7.805 -0.289 -9.858 1.00 92.88 99 THR A O 1
ATOM 719 N N . ALA A 1 100 ? 7.308 -2.361 -9.156 1.00 93.69 100 ALA A N 1
ATOM 720 C CA . ALA A 1 100 ? 6.552 -2.738 -10.346 1.00 93.69 100 ALA A CA 1
ATOM 721 C C . ALA A 1 100 ? 5.106 -2.221 -10.327 1.00 93.69 100 ALA A C 1
ATOM 723 O O . ALA A 1 100 ? 4.552 -1.917 -11.382 1.00 93.69 100 ALA A O 1
ATOM 724 N N . ARG A 1 101 ? 4.477 -2.143 -9.146 1.00 95.06 101 ARG A N 1
ATOM 725 C CA . ARG A 1 101 ? 3.049 -1.822 -8.962 1.00 95.06 101 ARG A CA 1
ATOM 726 C C . ARG A 1 101 ? 2.825 -0.778 -7.862 1.00 95.06 101 ARG A C 1
ATOM 728 O O . ARG A 1 101 ? 2.054 -1.023 -6.930 1.00 95.06 101 ARG A O 1
ATOM 735 N N . PRO A 1 102 ? 3.466 0.400 -7.939 1.00 94.56 102 PRO A N 1
ATOM 736 C CA . PRO A 1 102 ? 3.321 1.419 -6.906 1.00 94.56 102 PRO A CA 1
ATOM 737 C C . PRO A 1 102 ? 1.869 1.881 -6.745 1.00 94.56 102 PRO A C 1
ATOM 739 O O . PRO A 1 102 ? 1.423 2.024 -5.614 1.00 94.56 102 PRO A O 1
ATOM 742 N N . HIS A 1 103 ? 1.096 2.034 -7.825 1.00 94.75 103 HIS A N 1
ATOM 743 C CA . HIS A 1 103 ? -0.306 2.468 -7.740 1.00 94.75 103 HIS A CA 1
ATOM 744 C C . HIS A 1 103 ? -1.183 1.522 -6.913 1.00 94.75 103 HIS A C 1
ATOM 746 O O . HIS A 1 103 ? -1.961 1.989 -6.088 1.00 94.75 103 HIS A O 1
ATOM 752 N N . LEU A 1 104 ? -0.970 0.207 -7.025 1.00 94.38 104 LEU A N 1
ATOM 753 C CA . LEU A 1 104 ? -1.668 -0.778 -6.196 1.00 94.38 104 LEU A CA 1
ATOM 754 C C . LEU A 1 104 ? -1.333 -0.618 -4.703 1.00 94.38 104 LEU A C 1
ATOM 756 O O . LEU A 1 104 ? -2.198 -0.777 -3.842 1.00 94.38 104 LEU A O 1
ATOM 760 N N . VAL A 1 105 ? -0.078 -0.282 -4.386 1.00 93.62 105 VAL A N 1
ATOM 761 C CA . VAL A 1 105 ? 0.349 0.013 -3.009 1.00 93.62 105 VAL A CA 1
ATOM 762 C C . VAL A 1 105 ? -0.322 1.289 -2.498 1.00 93.62 105 VAL A C 1
ATOM 764 O O . VAL A 1 105 ? -0.795 1.310 -1.361 1.00 93.62 105 VAL A O 1
ATOM 767 N N . LEU A 1 106 ? -0.388 2.336 -3.327 1.00 93.31 106 LEU A N 1
ATOM 768 C CA . LEU A 1 106 ? -1.032 3.601 -2.970 1.00 93.31 106 LEU A CA 1
ATOM 769 C C . LEU A 1 106 ? -2.537 3.412 -2.732 1.00 93.31 106 LEU A C 1
ATOM 771 O O . LEU A 1 106 ? -3.039 3.891 -1.719 1.00 93.31 106 LEU A O 1
ATOM 775 N N . ASP A 1 107 ? -3.234 2.639 -3.567 1.00 93.56 107 ASP A N 1
ATOM 776 C CA . ASP A 1 107 ? -4.658 2.334 -3.370 1.00 93.56 107 ASP A CA 1
ATOM 777 C C . ASP A 1 107 ? -4.926 1.582 -2.080 1.00 93.56 107 ASP A C 1
ATOM 779 O O . ASP A 1 107 ? -5.808 1.965 -1.313 1.00 93.56 107 ASP A O 1
ATOM 783 N N . GLY A 1 108 ? -4.130 0.551 -1.788 1.00 93.50 108 GLY A N 1
ATOM 784 C CA . GLY A 1 108 ? -4.242 -0.172 -0.524 1.00 93.50 108 GLY A CA 1
ATOM 785 C C . GLY A 1 108 ? -4.033 0.744 0.685 1.00 93.50 108 GLY A C 1
ATOM 786 O O . GLY A 1 108 ? -4.740 0.627 1.688 1.00 93.50 108 GLY A O 1
ATOM 787 N N . ALA A 1 109 ? -3.096 1.689 0.587 1.00 93.19 109 ALA A N 1
ATOM 788 C CA . ALA A 1 109 ? -2.807 2.638 1.654 1.00 93.19 109 ALA A CA 1
ATOM 789 C C . ALA A 1 109 ? -3.941 3.657 1.861 1.00 93.19 109 ALA A C 1
ATOM 791 O O . ALA A 1 109 ? -4.328 3.931 3.000 1.00 93.19 109 ALA A O 1
ATOM 792 N N . LEU A 1 110 ? -4.505 4.175 0.767 1.00 91.50 110 LEU A N 1
ATOM 793 C CA . LEU A 1 110 ? -5.654 5.080 0.776 1.00 91.50 110 LEU A CA 1
ATOM 794 C C . LEU A 1 110 ? -6.903 4.394 1.329 1.00 91.50 110 LEU A C 1
ATOM 796 O O . LEU A 1 110 ? -7.570 4.942 2.206 1.00 91.50 110 LEU A O 1
ATOM 800 N N . LEU A 1 111 ? -7.183 3.172 0.874 1.00 92.62 111 LEU A N 1
ATOM 801 C CA . LEU A 1 111 ? -8.277 2.341 1.368 1.00 92.62 111 LEU A CA 1
ATOM 802 C C . LEU A 1 111 ? -8.161 2.094 2.868 1.00 92.62 111 LEU A C 1
ATOM 804 O O . LEU A 1 111 ? -9.145 2.251 3.594 1.00 92.62 111 LEU A O 1
ATOM 808 N N . ALA A 1 112 ? -6.960 1.756 3.341 1.00 93.31 112 ALA A N 1
ATOM 809 C CA . ALA A 1 112 ? -6.694 1.581 4.760 1.00 93.31 112 ALA A CA 1
ATOM 810 C C . ALA A 1 112 ? -6.998 2.853 5.543 1.00 93.31 112 ALA A C 1
ATOM 812 O O . ALA A 1 112 ? -7.770 2.809 6.498 1.00 93.31 112 ALA A O 1
ATOM 813 N N . ALA A 1 113 ? -6.455 3.989 5.106 1.00 92.19 113 ALA A N 1
ATOM 814 C CA . ALA A 1 113 ? -6.627 5.249 5.811 1.00 92.19 113 ALA A CA 1
ATOM 815 C C . ALA A 1 113 ? -8.088 5.693 5.855 1.00 92.19 113 ALA A C 1
ATOM 817 O O . ALA A 1 113 ? -8.590 6.098 6.903 1.00 92.19 113 ALA A O 1
ATOM 818 N N . GLN A 1 114 ? -8.805 5.550 4.742 1.00 91.25 114 GLN A N 1
ATOM 819 C CA . GLN A 1 114 ? -10.223 5.876 4.677 1.00 91.25 114 GLN A CA 1
ATOM 820 C C . GLN A 1 114 ? -11.050 4.997 5.625 1.00 91.25 114 GLN A C 1
ATOM 822 O O . GLN A 1 114 ? -11.880 5.529 6.367 1.00 91.25 114 GLN A O 1
ATOM 827 N N . SER A 1 115 ? -10.766 3.691 5.654 1.00 92.69 115 SER A N 1
ATOM 828 C CA . SER A 1 115 ? -11.509 2.700 6.443 1.00 92.69 115 SER A CA 1
ATOM 829 C C . SER A 1 115 ? -11.283 2.835 7.949 1.00 92.69 115 SER A C 1
ATOM 831 O O . SER A 1 115 ? -12.219 2.644 8.717 1.00 92.69 115 SER A O 1
ATOM 833 N N . VAL A 1 116 ? -10.066 3.190 8.377 1.00 92.38 116 VAL A N 1
ATOM 834 C CA . VAL A 1 116 ? -9.726 3.356 9.806 1.00 92.38 116 VAL A CA 1
ATOM 835 C C . VAL A 1 116 ? -9.817 4.804 10.294 1.00 92.38 116 VAL A C 1
ATOM 837 O O . VAL A 1 116 ? -9.486 5.084 11.441 1.00 92.38 116 VAL A O 1
ATOM 840 N N . GLY A 1 117 ? -10.225 5.741 9.433 1.00 89.25 117 GLY A N 1
ATOM 841 C CA . GLY A 1 117 ? -10.331 7.155 9.799 1.00 89.25 117 GLY A CA 1
ATOM 842 C C . GLY A 1 117 ? -8.992 7.890 9.937 1.00 89.25 117 GLY A C 1
ATOM 843 O O . GLY A 1 117 ? -8.944 8.922 10.597 1.00 89.25 117 GLY A O 1
ATOM 844 N N . ALA A 1 118 ? -7.912 7.395 9.328 1.00 89.94 118 ALA A N 1
ATOM 845 C CA . ALA A 1 118 ? -6.616 8.070 9.347 1.00 89.94 118 ALA A CA 1
ATOM 846 C C . ALA A 1 118 ? -6.574 9.265 8.378 1.00 89.94 118 ALA A C 1
ATOM 848 O O . ALA A 1 118 ? -7.081 9.199 7.254 1.00 89.94 118 ALA A O 1
ATOM 849 N N . GLU A 1 119 ? -5.919 10.341 8.812 1.00 86.62 119 GLU A N 1
ATOM 850 C CA . GLU A 1 119 ? -5.644 11.546 8.009 1.00 86.62 119 GLU A CA 1
ATOM 851 C C . GLU A 1 119 ? -4.240 11.513 7.379 1.00 86.62 119 GLU A C 1
ATOM 853 O O . GLU A 1 119 ? -3.944 12.269 6.456 1.00 86.62 119 GLU A O 1
ATOM 858 N N . GLU A 1 120 ? -3.365 10.629 7.864 1.00 87.31 120 GLU A N 1
ATOM 859 C CA . GLU A 1 120 ? -1.974 10.526 7.429 1.00 87.31 120 GLU A CA 1
ATOM 860 C C . GLU A 1 120 ? -1.633 9.083 7.036 1.00 87.31 120 GLU A C 1
ATOM 862 O O . GLU A 1 120 ? -1.942 8.123 7.751 1.00 87.31 120 GLU A O 1
ATOM 867 N N . VAL A 1 121 ? -0.957 8.945 5.896 1.00 89.69 121 VAL A N 1
ATOM 868 C CA . VAL A 1 121 ? -0.349 7.698 5.429 1.00 89.69 121 VAL A CA 1
ATOM 869 C C . VAL A 1 121 ? 1.156 7.918 5.324 1.00 89.69 121 VAL A C 1
ATOM 871 O O . VAL A 1 121 ? 1.620 8.861 4.691 1.00 89.69 121 VAL A O 1
ATOM 874 N N . VAL A 1 122 ? 1.947 7.024 5.902 1.00 89.69 122 VAL A N 1
ATOM 875 C CA . VAL A 1 122 ? 3.408 7.061 5.842 1.00 89.69 122 VAL A CA 1
ATOM 876 C C . VAL A 1 122 ? 3.905 5.828 5.099 1.00 89.69 122 VAL A C 1
ATOM 878 O O . VAL A 1 122 ? 3.680 4.704 5.539 1.00 89.69 122 VAL A O 1
ATOM 881 N N . LEU A 1 123 ? 4.617 6.026 3.991 1.00 89.88 123 LEU A N 1
ATOM 882 C CA . LEU A 1 123 ? 5.343 4.968 3.287 1.00 89.88 123 LEU A CA 1
ATOM 883 C C . LEU A 1 123 ? 6.777 4.929 3.823 1.00 89.88 123 LEU A C 1
ATOM 885 O O . LEU A 1 123 ? 7.564 5.864 3.629 1.00 89.88 123 LEU A O 1
ATOM 889 N N . TYR A 1 124 ? 7.121 3.844 4.507 1.00 87.56 124 TYR A N 1
ATOM 890 C CA . TYR A 1 124 ? 8.451 3.619 5.058 1.00 87.56 124 TYR A CA 1
ATOM 891 C C . TYR A 1 124 ? 9.240 2.686 4.143 1.00 87.56 124 TYR A C 1
ATOM 893 O O . TYR A 1 124 ? 8.997 1.485 4.133 1.00 87.56 124 TYR A O 1
ATOM 901 N N . VAL A 1 125 ? 10.178 3.233 3.370 1.00 85.19 125 VAL A N 1
ATOM 902 C CA . VAL A 1 125 ? 10.929 2.479 2.355 1.00 85.19 125 VAL A CA 1
ATOM 903 C C . VAL A 1 125 ? 12.414 2.537 2.676 1.00 85.19 125 VAL A C 1
ATOM 905 O O . VAL A 1 125 ? 12.952 3.626 2.857 1.00 85.19 125 VAL A O 1
ATOM 908 N N . GLY A 1 126 ? 13.073 1.375 2.721 1.00 80.81 126 GLY A N 1
ATOM 909 C CA . GLY A 1 126 ? 14.511 1.253 2.985 1.00 80.81 126 GLY A CA 1
ATOM 910 C C . GLY A 1 126 ? 15.378 2.141 2.079 1.00 80.81 126 GLY A C 1
ATOM 911 O O . GLY A 1 126 ? 15.066 2.351 0.907 1.00 80.81 126 GLY A O 1
ATOM 912 N N . SER A 1 127 ? 16.493 2.657 2.604 1.00 76.81 127 SER A N 1
ATOM 913 C CA . SER A 1 127 ? 17.400 3.556 1.871 1.00 76.81 127 SER A CA 1
ATOM 914 C C . SER A 1 127 ? 18.060 2.857 0.684 1.00 76.81 127 SER A C 1
ATOM 916 O O . SER A 1 127 ? 18.228 3.474 -0.363 1.00 76.81 127 SER A O 1
ATOM 918 N N . ALA A 1 128 ? 18.344 1.560 0.815 1.00 77.88 128 ALA A N 1
ATOM 919 C CA . ALA A 1 128 ? 18.879 0.715 -0.250 1.00 77.88 128 ALA A CA 1
ATOM 920 C C . ALA A 1 128 ? 17.871 0.436 -1.389 1.00 77.88 128 ALA A C 1
ATOM 922 O O . ALA A 1 128 ? 18.244 -0.097 -2.431 1.00 77.88 128 ALA A O 1
ATOM 923 N N . HIS A 1 129 ? 16.586 0.776 -1.224 1.00 83.56 129 HIS A N 1
ATOM 924 C CA . HIS A 1 129 ? 15.521 0.457 -2.184 1.00 83.56 129 HIS A CA 1
ATOM 925 C C . HIS A 1 129 ? 15.238 1.640 -3.123 1.00 83.56 129 HIS A C 1
ATOM 927 O O . HIS A 1 129 ? 14.102 2.106 -3.239 1.00 83.56 129 HIS A O 1
ATOM 933 N N . SER A 1 130 ? 16.275 2.147 -3.796 1.00 85.12 130 SER A N 1
ATOM 934 C CA . SER A 1 130 ? 16.189 3.322 -4.680 1.00 85.12 130 SER A CA 1
ATOM 935 C C . SER A 1 130 ? 15.120 3.183 -5.772 1.00 85.12 130 SER A C 1
ATOM 937 O O . SER A 1 130 ? 14.342 4.114 -5.969 1.00 85.12 130 SER A O 1
ATOM 939 N N . GLY A 1 131 ? 15.008 2.010 -6.407 1.00 89.31 131 GLY A N 1
ATOM 940 C CA . GLY A 1 131 ? 13.990 1.730 -7.431 1.00 89.31 131 GLY A CA 1
ATOM 941 C C . GLY A 1 131 ? 12.553 1.869 -6.917 1.00 89.31 131 GLY A C 1
ATOM 942 O O . GLY A 1 131 ? 11.754 2.584 -7.513 1.00 89.31 131 GLY A O 1
ATOM 943 N N . ALA A 1 132 ? 12.243 1.286 -5.754 1.00 89.06 132 ALA A N 1
ATOM 944 C CA . ALA A 1 132 ? 10.921 1.407 -5.132 1.00 89.06 132 ALA A CA 1
ATOM 945 C C . ALA A 1 132 ? 10.603 2.861 -4.750 1.00 89.06 132 ALA A C 1
ATOM 947 O O . ALA A 1 132 ? 9.487 3.338 -4.940 1.00 89.06 132 ALA A O 1
ATOM 948 N N . ARG A 1 133 ? 11.601 3.598 -4.244 1.00 88.94 133 ARG A N 1
ATOM 949 C CA . ARG A 1 133 ? 11.459 5.024 -3.914 1.00 88.94 133 ARG A CA 1
ATOM 950 C C . ARG A 1 133 ? 11.172 5.872 -5.154 1.00 88.94 133 ARG A C 1
ATOM 952 O O . ARG A 1 133 ? 10.329 6.766 -5.085 1.00 88.94 133 ARG A O 1
ATOM 959 N N . ALA A 1 134 ? 11.875 5.611 -6.255 1.00 91.19 134 ALA A N 1
ATOM 960 C CA . ALA A 1 134 ? 11.681 6.310 -7.521 1.00 91.19 134 ALA A CA 1
ATOM 961 C C . ALA A 1 134 ? 10.297 6.009 -8.111 1.00 91.19 134 ALA A C 1
ATOM 963 O O . ALA A 1 134 ? 9.568 6.943 -8.436 1.00 91.19 134 ALA A O 1
ATOM 964 N N . ALA A 1 135 ? 9.903 4.733 -8.143 1.00 93.50 135 ALA A N 1
ATOM 965 C CA . ALA A 1 135 ? 8.598 4.294 -8.629 1.00 93.50 135 ALA A CA 1
ATOM 966 C C . ALA A 1 135 ? 7.444 4.919 -7.830 1.00 93.50 135 ALA A C 1
ATOM 968 O O . ALA A 1 135 ? 6.552 5.531 -8.407 1.00 93.50 135 ALA A O 1
ATOM 969 N N . LEU A 1 136 ? 7.497 4.870 -6.494 1.00 91.94 136 LEU A N 1
ATOM 970 C CA . LEU A 1 136 ? 6.491 5.524 -5.650 1.00 91.94 136 LEU A CA 1
ATOM 971 C C . LEU A 1 136 ? 6.456 7.039 -5.879 1.00 91.94 136 LEU A C 1
ATOM 973 O O . LEU A 1 136 ? 5.377 7.615 -5.955 1.00 91.94 136 LEU A O 1
ATOM 977 N N . SER A 1 137 ? 7.615 7.692 -6.016 1.00 91.00 137 SER A N 1
ATOM 978 C CA . SER A 1 137 ? 7.674 9.139 -6.278 1.00 91.00 137 SER A CA 1
ATOM 979 C C . SER A 1 137 ? 7.013 9.510 -7.601 1.00 91.00 137 SER A C 1
ATOM 981 O O . SER A 1 137 ? 6.241 10.466 -7.648 1.00 91.00 137 SER A O 1
ATOM 983 N N . ARG A 1 138 ? 7.279 8.732 -8.652 1.00 93.06 138 ARG A N 1
ATOM 984 C CA . ARG A 1 138 ? 6.662 8.908 -9.965 1.00 93.06 138 ARG A CA 1
ATOM 985 C C . ARG A 1 138 ? 5.157 8.649 -9.915 1.00 93.06 138 ARG A C 1
ATOM 987 O O . ARG A 1 138 ? 4.391 9.490 -10.364 1.00 93.06 138 ARG A O 1
ATOM 994 N N . ALA A 1 139 ? 4.733 7.556 -9.289 1.00 93.75 139 ALA A N 1
ATOM 995 C CA . ALA A 1 139 ? 3.323 7.211 -9.146 1.00 93.75 139 ALA A CA 1
ATOM 996 C C . ALA A 1 139 ? 2.518 8.274 -8.378 1.00 93.75 139 ALA A C 1
ATOM 998 O O . ALA A 1 139 ? 1.380 8.570 -8.735 1.00 93.75 139 ALA A O 1
ATOM 999 N N . MET A 1 140 ? 3.111 8.875 -7.340 1.00 90.44 140 MET A N 1
ATOM 1000 C CA . MET A 1 140 ? 2.504 10.001 -6.621 1.00 90.44 140 MET A CA 1
ATOM 1001 C C . MET A 1 140 ? 2.355 11.233 -7.524 1.00 90.44 140 MET A C 1
ATOM 1003 O O . MET A 1 140 ? 1.311 11.878 -7.495 1.00 90.44 140 MET A O 1
ATOM 1007 N N . ALA A 1 141 ? 3.361 11.537 -8.352 1.00 90.50 141 ALA A N 1
ATOM 1008 C CA . ALA A 1 141 ? 3.298 12.649 -9.300 1.00 90.50 141 ALA A CA 1
ATOM 1009 C C . ALA A 1 141 ? 2.226 12.432 -10.384 1.00 90.50 141 ALA A C 1
ATOM 1011 O O . ALA A 1 141 ? 1.437 13.340 -10.634 1.00 90.50 141 ALA A O 1
ATOM 1012 N N . GLU A 1 142 ? 2.150 11.225 -10.958 1.00 92.31 142 GLU A N 1
ATOM 1013 C CA . GLU A 1 142 ? 1.131 10.849 -11.953 1.00 92.31 142 GLU A CA 1
ATOM 1014 C C . GLU A 1 142 ? -0.293 10.987 -11.395 1.00 92.31 142 GLU A C 1
ATOM 1016 O O . GLU A 1 142 ? -1.199 11.438 -12.088 1.00 92.31 142 GLU A O 1
ATOM 1021 N N . ARG A 1 143 ? -0.503 10.658 -10.117 1.00 89.25 143 ARG A N 1
ATOM 1022 C CA . ARG A 1 143 ? -1.804 10.832 -9.456 1.00 89.25 143 ARG A CA 1
ATOM 1023 C C . ARG A 1 143 ? -2.140 12.292 -9.195 1.00 89.25 143 ARG A C 1
ATOM 1025 O O . ARG A 1 143 ? -3.256 12.730 -9.475 1.00 89.25 143 ARG A O 1
ATOM 1032 N N . SER A 1 144 ? -1.173 13.072 -8.717 1.00 83.94 144 SER A N 1
ATOM 1033 C CA . SER A 1 144 ? -1.375 14.501 -8.463 1.00 83.94 144 SER A CA 1
ATOM 1034 C C . SER A 1 144 ? -1.724 15.291 -9.726 1.00 83.94 144 SER A C 1
ATOM 1036 O O . SER A 1 144 ? -2.546 16.200 -9.641 1.00 83.94 144 SER A O 1
ATOM 1038 N N . SER A 1 145 ? -1.179 14.939 -10.896 1.00 81.12 145 SER A N 1
ATOM 1039 C CA . SER A 1 145 ? -1.527 15.618 -12.154 1.00 81.12 145 SER A CA 1
ATOM 1040 C C . SER A 1 145 ? -2.952 15.332 -12.638 1.00 81.12 145 SER A C 1
ATOM 1042 O O . SER A 1 145 ? -3.464 16.076 -13.467 1.00 81.12 145 SER A O 1
ATOM 1044 N N . THR A 1 146 ? -3.613 14.295 -12.112 1.00 76.38 146 THR A N 1
ATOM 1045 C CA . THR A 1 146 ? -5.007 13.945 -12.454 1.00 76.38 146 THR A CA 1
ATOM 1046 C C . THR A 1 146 ? -6.058 14.576 -11.533 1.00 76.38 146 THR A C 1
ATOM 1048 O O . THR A 1 146 ? -7.249 14.336 -11.711 1.00 76.38 146 THR A O 1
ATOM 1051 N N . GLY A 1 147 ? -5.645 15.395 -10.557 1.00 66.75 147 GLY A N 1
ATOM 1052 C CA . GLY A 1 147 ? -6.566 16.100 -9.655 1.00 66.75 147 GLY A CA 1
ATOM 1053 C C . GLY A 1 147 ? -7.074 15.272 -8.468 1.00 66.75 147 GLY A C 1
ATOM 1054 O O . GLY A 1 147 ? -8.049 15.658 -7.823 1.00 66.75 147 GLY A O 1
ATOM 1055 N N . GLU A 1 148 ? -6.430 14.145 -8.143 1.00 68.19 148 GLU A N 1
ATOM 1056 C CA . GLU A 1 148 ? -6.761 13.368 -6.944 1.00 68.19 148 GLU A CA 1
ATOM 1057 C C . GLU A 1 148 ? -6.543 14.229 -5.677 1.00 68.19 148 GLU A C 1
ATOM 1059 O O . GLU A 1 148 ? -5.484 14.829 -5.497 1.00 68.19 148 GLU A O 1
ATOM 1064 N N . SER A 1 149 ? -7.531 14.305 -4.772 1.00 59.84 149 SER A N 1
ATOM 1065 C CA . SER A 1 149 ? -7.543 15.231 -3.612 1.00 59.84 149 SER A CA 1
ATOM 1066 C C . SER A 1 149 ? -6.482 14.951 -2.529 1.00 59.84 149 SER A C 1
ATOM 1068 O O . SER A 1 149 ? -6.475 15.582 -1.469 1.00 59.84 149 SER A O 1
ATOM 1070 N N . ALA A 1 150 ? -5.598 13.982 -2.758 1.00 69.94 150 ALA A N 1
ATOM 1071 C CA . ALA A 1 150 ? -4.542 13.591 -1.841 1.00 69.94 150 ALA A CA 1
ATOM 1072 C C . ALA A 1 150 ? -3.270 14.422 -2.089 1.00 69.94 150 ALA A C 1
ATOM 1074 O O . ALA A 1 150 ? -2.765 14.499 -3.208 1.00 69.94 150 ALA A O 1
ATOM 1075 N N . SER A 1 151 ? -2.719 15.022 -1.028 1.00 74.56 151 SER A N 1
ATOM 1076 C CA . SER A 1 151 ? -1.460 15.774 -1.112 1.00 74.56 151 SER A CA 1
ATOM 1077 C C . SER A 1 151 ? -0.279 14.908 -0.677 1.00 74.56 151 SER A C 1
ATOM 1079 O O . SER A 1 151 ? -0.171 14.511 0.488 1.00 74.56 151 SER A O 1
ATOM 1081 N N . TRP A 1 152 ? 0.623 14.618 -1.612 1.00 74.69 152 TRP A N 1
ATOM 1082 C CA . TRP A 1 152 ? 1.803 13.790 -1.375 1.00 74.69 152 TRP A CA 1
ATOM 1083 C C . TRP A 1 152 ? 3.010 14.659 -1.027 1.00 74.69 152 TRP A C 1
ATOM 1085 O O . TRP A 1 152 ? 3.384 15.549 -1.787 1.00 74.69 152 TRP A O 1
ATOM 1095 N N . THR A 1 153 ? 3.653 14.398 0.114 1.00 75.12 153 THR A N 1
ATOM 1096 C CA . THR A 1 153 ? 4.860 15.129 0.525 1.00 75.12 153 THR A CA 1
ATOM 1097 C C . THR A 1 153 ? 6.005 14.178 0.845 1.00 75.12 153 THR A C 1
ATOM 1099 O O . THR A 1 153 ? 5.879 13.195 1.578 1.00 75.12 153 THR A O 1
ATOM 1102 N N . ARG A 1 154 ? 7.187 14.471 0.310 1.00 67.94 154 ARG A N 1
ATOM 1103 C CA . ARG A 1 154 ? 8.403 13.770 0.720 1.00 67.94 154 ARG A CA 1
ATOM 1104 C C . ARG A 1 154 ? 8.966 14.474 1.947 1.00 67.94 154 ARG A C 1
ATOM 1106 O O . ARG A 1 154 ? 9.278 15.658 1.871 1.00 67.94 154 ARG A O 1
ATOM 1113 N N . ARG A 1 155 ? 9.126 13.755 3.061 1.00 66.44 155 ARG A N 1
ATOM 1114 C CA . ARG A 1 155 ? 9.755 14.309 4.266 1.00 66.44 155 ARG A CA 1
ATOM 1115 C C . ARG A 1 155 ? 11.138 13.690 4.469 1.00 66.44 155 ARG A C 1
ATOM 1117 O O . ARG A 1 155 ? 11.271 12.466 4.404 1.00 66.44 155 ARG A O 1
ATOM 1124 N N . PRO A 1 156 ? 12.183 14.494 4.720 1.00 53.88 156 PRO A N 1
ATOM 1125 C CA . PRO A 1 156 ? 13.447 13.942 5.187 1.00 53.88 156 PRO A CA 1
ATOM 1126 C C . PRO A 1 156 ? 13.215 13.200 6.513 1.00 53.88 156 PRO A C 1
ATOM 1128 O O . PRO A 1 156 ? 12.306 13.540 7.277 1.00 53.88 156 PRO A O 1
ATOM 1131 N N . ALA A 1 157 ? 13.996 12.148 6.767 1.00 51.72 157 ALA A N 1
ATOM 1132 C CA . ALA A 1 157 ? 13.899 11.407 8.020 1.00 51.72 157 ALA A CA 1
ATOM 1133 C C . ALA A 1 157 ? 14.139 12.362 9.205 1.00 51.72 157 ALA A C 1
ATOM 1135 O O . ALA A 1 157 ? 15.075 13.158 9.186 1.00 51.72 157 ALA A O 1
ATOM 1136 N N . MET A 1 158 ? 13.286 12.300 10.233 1.00 43.06 158 MET A N 1
ATOM 1137 C CA . MET A 1 158 ? 13.564 12.990 11.493 1.00 43.06 158 MET A CA 1
ATOM 1138 C C . MET A 1 158 ? 14.760 12.292 12.156 1.00 43.06 158 MET A C 1
ATOM 1140 O O . MET A 1 158 ? 14.664 11.110 12.489 1.00 43.06 158 MET A O 1
ATOM 1144 N N . SER A 1 159 ? 15.838 13.057 12.357 1.00 41.62 159 SER A N 1
ATOM 1145 C CA . SER A 1 159 ? 17.136 12.704 12.958 1.00 41.62 159 SER A CA 1
ATOM 1146 C C . SER A 1 159 ? 18.225 12.199 11.979 1.00 41.62 159 SER A C 1
ATOM 1148 O O . SER A 1 159 ? 17.955 11.310 11.169 1.00 41.62 159 SER A O 1
ATOM 1150 N N . PRO A 1 160 ? 19.474 12.716 12.062 1.00 40.91 160 PRO A N 1
ATOM 1151 C CA . PRO A 1 160 ? 20.582 12.382 11.152 1.00 40.91 160 PRO A CA 1
ATOM 1152 C C . PRO A 1 160 ? 21.168 10.969 11.353 1.00 40.91 160 PRO A C 1
ATOM 1154 O O . PRO A 1 160 ? 22.119 10.587 10.676 1.00 40.91 160 PRO A O 1
ATOM 1157 N N . ALA A 1 161 ? 20.607 10.155 12.250 1.00 46.06 161 ALA A N 1
ATOM 1158 C CA . ALA A 1 161 ? 21.111 8.820 12.541 1.00 46.06 161 ALA A CA 1
ATOM 1159 C C . ALA A 1 161 ? 20.278 7.722 11.850 1.00 46.06 161 ALA A C 1
ATOM 1161 O O . ALA A 1 161 ? 19.213 7.327 12.319 1.00 46.06 161 ALA A O 1
ATOM 1162 N N . ARG A 1 162 ? 20.823 7.179 10.752 1.00 48.47 162 ARG A N 1
ATOM 1163 C CA . ARG A 1 162 ? 20.619 5.789 10.280 1.00 48.47 162 ARG A CA 1
ATOM 1164 C C . ARG A 1 162 ? 19.174 5.307 10.055 1.00 48.47 162 ARG A C 1
ATOM 1166 O O . ARG A 1 162 ? 18.930 4.103 10.113 1.00 48.47 162 ARG A O 1
ATOM 1173 N N . ARG A 1 163 ? 18.201 6.181 9.778 1.00 53.47 163 ARG A N 1
ATOM 1174 C CA . ARG A 1 163 ? 16.846 5.750 9.387 1.00 53.47 163 ARG A CA 1
ATOM 1175 C C . ARG A 1 163 ? 16.583 6.052 7.912 1.00 53.47 163 ARG A C 1
ATOM 1177 O O . ARG A 1 163 ? 16.929 7.133 7.438 1.00 53.47 163 ARG A O 1
ATOM 1184 N N . PRO A 1 164 ? 15.989 5.107 7.168 1.00 54.97 164 PRO A N 1
ATOM 1185 C CA . PRO A 1 164 ? 15.741 5.296 5.761 1.00 54.97 164 PRO A CA 1
ATOM 1186 C C . PRO A 1 164 ? 14.670 6.380 5.532 1.00 54.97 164 PRO A C 1
ATOM 1188 O O . PRO A 1 164 ? 13.822 6.630 6.398 1.00 54.97 164 PRO A O 1
ATOM 1191 N N . PRO A 1 165 ? 14.722 7.055 4.376 1.00 58.53 165 PRO A N 1
ATOM 1192 C CA . PRO A 1 165 ? 13.825 8.155 4.036 1.00 58.53 165 PRO A CA 1
ATOM 1193 C C . PRO A 1 165 ? 12.345 7.735 4.022 1.00 58.53 165 PRO A C 1
ATOM 1195 O O . PRO A 1 165 ? 11.994 6.645 3.573 1.00 58.53 165 PRO A O 1
ATOM 1198 N N . ARG A 1 166 ? 11.466 8.633 4.484 1.00 62.19 166 ARG A N 1
ATOM 1199 C CA . ARG A 1 166 ? 10.019 8.401 4.624 1.00 62.19 166 ARG A CA 1
ATOM 1200 C C . ARG A 1 166 ? 9.243 9.245 3.616 1.00 62.19 166 ARG A C 1
ATOM 1202 O O . ARG A 1 166 ? 9.589 10.400 3.379 1.00 62.19 166 ARG A O 1
ATOM 1209 N N . PHE A 1 167 ? 8.186 8.696 3.034 1.00 61.09 167 PHE A N 1
ATOM 1210 C CA . PHE A 1 167 ? 7.204 9.512 2.319 1.00 61.09 167 PHE A CA 1
ATOM 1211 C C . PHE A 1 167 ? 5.971 9.661 3.194 1.00 61.09 167 PHE A C 1
ATOM 1213 O O . PHE A 1 167 ? 5.519 8.686 3.791 1.00 61.09 167 PHE A O 1
ATOM 1220 N N . THR A 1 168 ? 5.450 10.878 3.278 1.00 62.62 168 THR A N 1
ATOM 1221 C CA . THR A 1 168 ? 4.262 11.187 4.064 1.00 62.62 168 THR A CA 1
ATOM 1222 C C . THR A 1 168 ? 3.196 11.740 3.135 1.00 62.62 168 THR A C 1
ATOM 1224 O O . THR A 1 168 ? 3.330 12.810 2.542 1.00 62.62 168 THR A O 1
ATOM 1227 N N . LEU A 1 169 ? 2.105 11.012 3.036 1.00 63.16 169 LEU A N 1
ATOM 1228 C CA . LEU A 1 169 ? 0.878 11.470 2.427 1.00 63.16 169 LEU A CA 1
ATOM 1229 C C . LEU A 1 169 ? -0.011 12.087 3.498 1.00 63.16 169 LEU A C 1
ATOM 1231 O O . LEU A 1 169 ? -0.306 11.450 4.510 1.00 63.16 169 LEU A O 1
ATOM 1235 N N . SER A 1 170 ? -0.478 13.300 3.225 1.00 63.75 170 SER A N 1
ATOM 1236 C CA . SER A 1 170 ? -1.546 13.929 3.990 1.00 63.75 170 SER A CA 1
ATOM 1237 C C . SER A 1 170 ? -2.833 13.872 3.177 1.00 63.75 170 SER A C 1
ATOM 1239 O O . SER A 1 170 ? -2.896 14.371 2.046 1.00 63.75 170 SER A O 1
ATOM 1241 N N . LEU A 1 171 ? -3.853 13.244 3.753 1.00 58.88 171 LEU A N 1
ATOM 1242 C CA . LEU A 1 171 ? -5.186 13.158 3.180 1.00 58.88 171 LEU A CA 1
ATOM 1243 C C . LEU A 1 171 ? -6.006 14.335 3.691 1.00 58.88 171 LEU A C 1
ATOM 1245 O O . LEU A 1 171 ? -6.428 14.361 4.846 1.00 58.88 171 LEU A O 1
ATOM 1249 N N . ARG A 1 172 ? -6.269 15.311 2.818 1.00 55.41 172 ARG A N 1
ATOM 1250 C CA . ARG A 1 172 ? -7.239 16.365 3.121 1.00 55.41 172 ARG A CA 1
ATOM 1251 C C . ARG A 1 172 ? -8.638 15.792 2.924 1.00 55.41 172 ARG A C 1
ATOM 1253 O O . ARG A 1 172 ? -9.081 15.617 1.794 1.00 55.41 172 ARG A O 1
ATOM 1260 N N . ARG A 1 173 ? -9.343 15.483 4.015 1.00 51.62 173 ARG A N 1
ATOM 1261 C CA . ARG A 1 173 ? -10.791 15.249 3.943 1.00 51.62 173 ARG A CA 1
ATOM 1262 C C . ARG A 1 173 ? -11.492 16.601 3.843 1.00 51.62 173 ARG A C 1
ATOM 1264 O O . ARG A 1 173 ? -11.257 17.474 4.668 1.00 51.62 173 ARG A O 1
ATOM 1271 N N . THR A 1 174 ? -12.391 16.757 2.879 1.00 39.31 174 THR A N 1
ATOM 1272 C CA . THR A 1 174 ? -13.291 17.918 2.751 1.00 39.31 174 THR A CA 1
ATOM 1273 C C . THR A 1 174 ? -14.481 17.848 3.720 1.00 39.31 174 THR A C 1
ATOM 1275 O O . THR A 1 174 ? -15.536 18.418 3.455 1.00 39.31 174 THR A O 1
ATOM 1278 N N . HIS A 1 175 ? -14.349 17.138 4.847 1.00 38.19 175 HIS A N 1
ATOM 1279 C CA . HIS A 1 175 ? -15.398 17.079 5.861 1.00 38.19 175 HIS A CA 1
ATOM 1280 C C . HIS A 1 175 ? -14.924 17.646 7.187 1.00 38.19 175 HIS A C 1
ATOM 1282 O O . HIS A 1 175 ? -13.957 17.172 7.784 1.00 38.19 175 HIS A O 1
ATOM 1288 N N . ASP A 1 176 ? -15.651 18.681 7.590 1.00 34.00 176 ASP A N 1
ATOM 1289 C CA . ASP A 1 176 ? -15.457 19.489 8.773 1.00 34.00 176 ASP A CA 1
ATOM 1290 C C . ASP A 1 176 ? -15.704 18.634 10.023 1.00 34.00 176 ASP A C 1
ATOM 1292 O O . ASP A 1 176 ? -16.803 18.129 10.263 1.00 34.00 176 ASP A O 1
ATOM 1296 N N . ARG A 1 177 ? -14.650 18.416 10.808 1.00 40.78 177 ARG A N 1
ATOM 1297 C CA . ARG A 1 177 ? -14.774 18.009 12.208 1.00 40.78 177 ARG A CA 1
ATOM 1298 C C . ARG A 1 177 ? -14.036 19.049 13.043 1.00 40.78 177 ARG A C 1
ATOM 1300 O O . ARG A 1 177 ? -12.871 19.335 12.739 1.00 40.78 177 ARG A O 1
ATOM 1307 N N . PRO A 1 178 ? -14.669 19.592 14.097 1.00 35.16 178 PRO A N 1
ATOM 1308 C CA . PRO A 1 178 ? -14.098 20.683 14.866 1.00 35.16 178 PRO A CA 1
ATOM 1309 C C . PRO A 1 178 ? -12.750 20.269 15.464 1.00 35.16 178 PRO A C 1
ATOM 1311 O O . PRO A 1 178 ? -12.582 19.192 16.041 1.00 35.16 178 PRO A O 1
ATOM 1314 N N . HIS A 1 179 ? -11.758 21.133 15.265 1.00 42.47 179 HIS A N 1
ATOM 1315 C CA . HIS A 1 179 ? -10.370 20.907 15.635 1.00 42.47 179 HIS A CA 1
ATOM 1316 C C . HIS A 1 179 ? -10.169 20.863 17.159 1.00 42.47 179 HIS A C 1
ATOM 1318 O O . HIS A 1 179 ? -10.026 21.890 17.817 1.00 42.47 179 HIS A O 1
ATOM 1324 N N . GLY A 1 180 ? -10.055 19.654 17.713 1.00 33.91 180 GLY A N 1
ATOM 1325 C CA . GLY A 1 180 ? -9.442 19.414 19.023 1.00 33.91 180 GLY A CA 1
ATOM 1326 C C . GLY A 1 180 ? -7.910 19.554 18.975 1.00 33.91 180 GLY A C 1
ATOM 1327 O O . GLY A 1 180 ? -7.268 19.154 17.999 1.00 33.91 180 GLY A O 1
ATOM 1328 N N . ARG A 1 181 ? -7.345 20.155 20.033 1.00 37.34 181 ARG A N 1
ATOM 1329 C CA . ARG A 1 181 ? -5.957 20.639 20.203 1.00 37.34 181 ARG A CA 1
ATOM 1330 C C . ARG A 1 181 ? -4.840 19.701 19.703 1.00 37.34 181 ARG A C 1
ATOM 1332 O O . ARG A 1 181 ? -4.914 18.480 19.779 1.00 37.34 181 ARG A O 1
ATOM 1339 N N . ARG A 1 182 ? -3.748 20.333 19.245 1.00 37.75 182 ARG A N 1
ATOM 1340 C CA . ARG A 1 182 ? -2.498 19.740 18.731 1.00 37.75 182 ARG A CA 1
ATOM 1341 C C . ARG A 1 182 ? -1.758 18.920 19.801 1.00 37.75 182 ARG A C 1
ATOM 1343 O O . ARG A 1 182 ? -0.797 19.399 20.388 1.00 37.75 182 ARG A O 1
ATOM 1350 N N . GLY A 1 183 ? -2.164 17.673 20.012 1.00 28.81 183 GLY A N 1
ATOM 1351 C CA . GLY A 1 183 ? -1.343 16.638 20.641 1.00 28.81 183 GLY A CA 1
ATOM 1352 C C . GLY A 1 183 ? -0.902 15.631 19.581 1.00 28.81 183 GLY A C 1
ATOM 1353 O O . GLY A 1 183 ? -1.727 14.888 19.060 1.00 28.81 183 GLY A O 1
ATOM 1354 N N . ARG A 1 184 ? 0.385 15.611 19.211 1.00 35.62 184 ARG A N 1
ATOM 1355 C CA . ARG A 1 184 ? 0.946 14.521 18.395 1.00 35.62 184 ARG A CA 1
ATOM 1356 C C . ARG A 1 184 ? 1.384 13.404 19.339 1.00 35.62 184 ARG A C 1
ATOM 1358 O O . ARG A 1 184 ? 2.514 13.423 19.812 1.00 35.62 184 ARG A O 1
ATOM 1365 N N . SER A 1 185 ? 0.516 12.435 19.613 1.00 26.47 185 SER A N 1
ATOM 1366 C CA . SER A 1 185 ? 0.953 11.159 20.183 1.00 26.47 185 SER A CA 1
ATOM 1367 C C . SER A 1 185 ? 1.347 10.229 19.035 1.00 26.47 185 SER A C 1
ATOM 1369 O O . SER A 1 185 ? 0.496 9.654 18.358 1.00 26.47 185 SER A O 1
ATOM 1371 N N . SER A 1 186 ? 2.648 10.114 18.779 1.00 28.97 186 SER A N 1
ATOM 1372 C CA . SER A 1 186 ? 3.196 9.147 17.827 1.00 28.97 186 SER A CA 1
ATOM 1373 C C . SER A 1 186 ? 3.102 7.746 18.435 1.00 28.97 186 SER A C 1
ATOM 1375 O O . SER A 1 186 ? 3.935 7.373 19.254 1.00 28.97 186 SER A O 1
ATOM 1377 N N . ALA A 1 187 ? 2.098 6.960 18.052 1.00 25.55 187 ALA A N 1
ATOM 1378 C CA . ALA A 1 187 ? 2.073 5.532 18.349 1.00 25.55 187 ALA A CA 1
ATOM 1379 C C . ALA A 1 187 ? 2.847 4.788 17.243 1.00 25.55 187 ALA A C 1
ATOM 1381 O O . ALA A 1 187 ? 2.322 4.504 16.168 1.00 25.55 187 ALA A O 1
ATOM 1382 N N . GLU A 1 188 ? 4.133 4.522 17.481 1.00 25.41 188 GLU A N 1
ATOM 1383 C CA . GLU A 1 188 ? 4.988 3.712 16.605 1.00 25.41 188 GLU A CA 1
ATOM 1384 C C . GLU A 1 188 ? 4.564 2.235 16.750 1.00 25.41 188 GLU A C 1
ATOM 1386 O O . GLU A 1 188 ? 5.002 1.545 17.662 1.00 25.41 188 GLU A O 1
ATOM 1391 N N . PHE A 1 189 ? 3.675 1.734 15.882 1.00 28.72 189 PHE A N 1
ATOM 1392 C CA . PHE A 1 189 ? 3.319 0.307 15.847 1.00 28.72 189 PHE A CA 1
ATOM 1393 C C . PHE A 1 189 ? 3.731 -0.342 14.526 1.00 28.72 189 PHE A C 1
ATOM 1395 O O . PHE A 1 189 ? 2.971 -0.440 13.559 1.00 28.72 189 PHE A O 1
ATOM 1402 N N . ALA A 1 190 ? 4.972 -0.827 14.528 1.00 26.62 190 ALA A N 1
ATOM 1403 C CA . ALA A 1 190 ? 5.469 -1.819 13.591 1.00 26.62 190 ALA A CA 1
ATOM 1404 C C . ALA A 1 190 ? 4.774 -3.174 13.821 1.00 26.62 190 ALA A C 1
ATOM 1406 O O . ALA A 1 190 ? 4.480 -3.580 14.946 1.00 26.62 190 ALA A O 1
ATOM 1407 N N . VAL A 1 191 ? 4.522 -3.902 12.737 1.00 24.45 191 VAL A N 1
ATOM 1408 C CA . VAL A 1 191 ? 4.185 -5.327 12.792 1.00 24.45 191 VAL A CA 1
ATOM 1409 C C . VAL A 1 191 ? 5.458 -6.100 13.174 1.00 24.45 191 VAL A C 1
ATOM 1411 O O . VAL A 1 191 ? 6.348 -6.192 12.340 1.00 24.45 191 VAL A O 1
ATOM 1414 N N . SER A 1 192 ? 5.490 -6.683 14.387 1.00 22.86 192 SER A N 1
ATOM 1415 C CA . SER A 1 192 ? 6.460 -7.687 14.910 1.00 22.86 192 SER A CA 1
ATOM 1416 C C . SER A 1 192 ? 7.910 -7.184 15.133 1.00 22.86 192 SER A C 1
ATOM 1418 O O . SER A 1 192 ? 8.436 -6.452 14.312 1.00 22.86 192 SER A O 1
ATOM 1420 N N . ARG A 1 193 ? 8.653 -7.482 16.214 1.00 23.52 193 ARG A N 1
ATOM 1421 C CA . ARG A 1 193 ? 8.789 -8.702 17.035 1.00 23.52 193 ARG A CA 1
ATOM 1422 C C . ARG A 1 193 ? 8.848 -8.359 18.537 1.00 23.52 193 ARG A C 1
ATOM 1424 O O . ARG A 1 193 ? 9.571 -7.450 18.930 1.00 23.52 193 ARG A O 1
ATOM 1431 N N . ARG A 1 194 ? 8.172 -9.138 19.390 1.00 24.17 194 ARG A N 1
ATOM 1432 C CA . ARG A 1 194 ? 8.585 -9.295 20.797 1.00 24.17 194 ARG A CA 1
ATOM 1433 C C . ARG A 1 194 ? 9.674 -10.365 20.824 1.00 24.17 194 ARG A C 1
ATOM 1435 O O . ARG A 1 194 ? 9.400 -11.512 20.493 1.00 24.17 194 ARG A O 1
ATOM 1442 N N . SER A 1 195 ? 10.891 -9.982 21.196 1.00 26.94 195 SER A N 1
ATOM 1443 C CA . SER A 1 195 ? 11.927 -10.923 21.621 1.00 26.94 195 SER A CA 1
ATOM 1444 C C . SER A 1 195 ? 11.753 -11.156 23.116 1.00 26.94 195 SER A C 1
ATOM 1446 O O . SER A 1 195 ? 11.858 -10.222 23.906 1.00 26.94 195 SER A O 1
ATOM 1448 N N . CYS A 1 196 ? 11.442 -12.392 23.485 1.00 24.88 196 CYS A N 1
ATOM 1449 C CA . CYS A 1 196 ? 11.504 -12.883 24.852 1.00 24.88 196 CYS A CA 1
ATOM 1450 C C . CYS A 1 196 ? 12.927 -13.406 25.135 1.00 24.88 196 CYS A C 1
ATOM 1452 O O . CYS A 1 196 ? 13.574 -13.902 24.213 1.00 24.88 196 CYS A O 1
ATOM 1454 N N . ARG A 1 197 ? 13.317 -13.385 26.423 1.00 29.09 197 ARG A N 1
ATOM 1455 C CA . ARG A 1 197 ? 14.578 -13.821 27.085 1.00 29.09 197 ARG A CA 1
ATOM 1456 C C . ARG A 1 197 ? 15.604 -12.704 27.309 1.00 29.09 197 ARG A C 1
ATOM 1458 O O . ARG A 1 197 ? 15.881 -11.941 26.399 1.00 29.09 197 ARG A O 1
ATOM 1465 N N . THR A 1 198 ? 16.236 -12.547 28.471 1.00 30.27 198 THR A N 1
ATOM 1466 C CA . THR A 1 198 ? 16.180 -13.193 29.803 1.00 30.27 198 THR A CA 1
ATOM 1467 C C . THR A 1 198 ? 16.884 -12.215 30.748 1.00 30.27 198 THR A C 1
ATOM 1469 O O . THR A 1 198 ? 17.972 -11.742 30.425 1.00 30.27 198 THR A O 1
ATOM 1472 N N . SER A 1 199 ? 16.287 -11.907 31.894 1.00 31.08 199 SER A N 1
ATOM 1473 C CA . SER A 1 199 ? 16.912 -11.135 32.971 1.00 31.08 199 SER A CA 1
ATOM 1474 C C . SER A 1 199 ? 18.154 -11.855 33.513 1.00 31.08 199 SER A C 1
ATOM 1476 O O . SER A 1 199 ? 18.048 -12.981 33.995 1.00 31.08 199 SER A O 1
ATOM 1478 N N . ARG A 1 200 ? 19.317 -11.197 33.473 1.00 32.09 200 ARG A N 1
ATOM 1479 C CA . ARG A 1 200 ? 20.455 -11.486 34.360 1.00 32.09 200 ARG A CA 1
ATOM 1480 C C . ARG A 1 200 ? 20.410 -10.484 35.525 1.00 32.09 200 ARG A C 1
ATOM 1482 O O . ARG A 1 200 ? 20.231 -9.299 35.243 1.00 32.09 200 ARG A O 1
ATOM 1489 N N . PRO A 1 201 ? 20.564 -10.899 36.793 1.00 38.31 201 PRO A N 1
ATOM 1490 C CA . PRO A 1 201 ? 20.689 -9.957 37.900 1.00 38.31 201 PRO A CA 1
ATOM 1491 C C . PRO A 1 201 ? 22.110 -9.367 37.949 1.00 38.31 201 PRO A C 1
ATOM 1493 O O . PRO A 1 201 ? 23.093 -10.086 37.761 1.00 38.31 201 PRO A O 1
ATOM 1496 N N . SER A 1 202 ? 22.212 -8.057 38.192 1.00 40.62 202 SER A N 1
ATOM 1497 C CA . SER A 1 202 ? 23.475 -7.372 38.509 1.00 40.62 202 SER A CA 1
ATOM 1498 C C . SER A 1 202 ? 23.951 -7.716 39.927 1.00 40.62 202 SER A C 1
ATOM 1500 O O . SER A 1 202 ? 23.111 -7.901 40.810 1.00 40.62 202 SER A O 1
ATOM 1502 N N . PRO A 1 203 ? 25.272 -7.746 40.183 1.00 45.78 203 PRO A N 1
ATOM 1503 C CA . PRO A 1 203 ? 25.809 -7.977 41.514 1.00 45.78 203 PRO A CA 1
ATOM 1504 C C . PRO A 1 203 ? 25.642 -6.724 42.380 1.00 45.78 203 PRO A C 1
ATOM 1506 O O . PRO A 1 203 ? 25.960 -5.603 41.977 1.00 45.78 203 PRO A O 1
ATOM 1509 N N . MET A 1 204 ? 25.122 -6.935 43.583 1.00 43.19 204 MET A N 1
ATOM 1510 C CA . MET A 1 204 ? 24.967 -5.922 44.614 1.00 43.19 204 MET A CA 1
ATOM 1511 C C . MET A 1 204 ? 26.340 -5.657 45.245 1.00 43.19 204 MET A C 1
ATOM 1513 O O . MET A 1 204 ? 26.995 -6.580 45.724 1.00 43.19 204 MET A O 1
ATOM 1517 N N . ARG A 1 205 ? 26.781 -4.396 45.208 1.00 44.03 205 ARG A N 1
ATOM 1518 C CA . ARG A 1 205 ? 27.958 -3.905 45.936 1.00 44.03 205 ARG A CA 1
ATOM 1519 C C . ARG A 1 205 ? 27.768 -4.102 47.444 1.00 44.03 205 ARG A C 1
ATOM 1521 O O . ARG A 1 205 ? 26.738 -3.693 47.981 1.00 44.03 205 ARG A O 1
ATOM 1528 N N . ARG A 1 206 ? 28.803 -4.611 48.104 1.00 47.72 206 ARG A N 1
ATOM 1529 C CA . ARG A 1 206 ? 29.300 -4.106 49.387 1.00 47.72 206 ARG A CA 1
ATOM 1530 C C . ARG A 1 206 ? 30.805 -3.953 49.257 1.00 47.72 206 ARG A C 1
ATOM 1532 O O . ARG A 1 206 ? 31.402 -4.822 48.585 1.00 47.72 206 ARG A O 1
#

Foldseek 3Di:
DDDPPPPPPPPDDLLDFDPLVVKADAPVSVCVVPNDFDFAAQVVLVVQVVVQQFDPPPPRHRPSVVLVVLLPDPPDADEAEADAPDPDPPDCPSLSSLTHPVVVVVSVQRNSCRNSVHQKYKYFHAQVSVNSVVSNVVNLVSCVVVPDQKDKAFDQDPDPPDGHTMIMIGRDDPDDDPDDDDDDPDPPDDDDDDDDDDDDDDDDDD